Protein AF-0000000075199964 (afdb_homodimer)

Structure (mmCIF, N/CA/C/O backbone):
data_AF-0000000075199964-model_v1
#
loop_
_entity.id
_entity.type
_entity.pdbx_description
1 polymer 'Thioesterase domain-containing protein'
#
loop_
_atom_site.group_PDB
_atom_site.id
_atom_site.type_symbol
_atom_site.label_atom_id
_atom_site.label_alt_id
_atom_site.label_comp_id
_atom_site.label_asym_id
_atom_site.label_entity_id
_atom_site.label_seq_id
_atom_site.pdbx_PDB_ins_code
_atom_site.Cartn_x
_atom_site.Cartn_y
_atom_site.Cartn_z
_atom_site.occupancy
_atom_site.B_iso_or_equiv
_atom_site.auth_seq_id
_atom_site.auth_comp_id
_atom_site.auth_asym_id
_atom_site.auth_atom_id
_atom_site.pdbx_PDB_model_num
ATOM 1 N N . MET A 1 1 ? -11.219 -6.559 -42.125 1 21.45 1 MET A N 1
ATOM 2 C CA . MET A 1 1 ? -9.812 -6.684 -41.75 1 21.45 1 MET A CA 1
ATOM 3 C C . MET A 1 1 ? -9.633 -6.547 -40.219 1 21.45 1 MET A C 1
ATOM 5 O O . MET A 1 1 ? -9.969 -5.512 -39.656 1 21.45 1 MET A O 1
ATOM 9 N N . LEU A 1 2 ? -9.828 -7.59 -39.438 1 23.39 2 LEU A N 1
ATOM 10 C CA . LEU A 1 2 ? -9.992 -7.762 -38 1 23.39 2 LEU A CA 1
ATOM 11 C C . LEU A 1 2 ? -8.742 -7.301 -37.25 1 23.39 2 LEU A C 1
ATOM 13 O O . LEU A 1 2 ? -7.629 -7.707 -37.594 1 23.39 2 LEU A O 1
ATOM 17 N N . LEU A 1 3 ? -8.648 -6.062 -36.812 1 26.22 3 LEU A N 1
ATOM 18 C CA . LEU A 1 3 ? -7.496 -5.457 -36.156 1 26.22 3 LEU A CA 1
ATOM 19 C C . LEU A 1 3 ? -6.922 -6.398 -35.094 1 26.22 3 LEU A C 1
ATOM 21 O O . LEU A 1 3 ? -7.621 -6.781 -34.156 1 26.22 3 LEU A O 1
ATOM 25 N N . THR A 1 4 ? -6.16 -7.469 -35.438 1 29.34 4 THR A N 1
ATOM 26 C CA . THR A 1 4 ? -5.344 -8.352 -34.594 1 29.34 4 THR A CA 1
ATOM 27 C C . THR A 1 4 ? -4.582 -7.555 -33.562 1 29.34 4 THR A C 1
ATOM 29 O O . THR A 1 4 ? -3.703 -6.758 -33.875 1 29.34 4 THR A O 1
ATOM 32 N N . SER A 1 5 ? -5.254 -6.887 -32.656 1 32.72 5 SER A N 1
ATOM 33 C CA . SER A 1 5 ? -4.598 -6.16 -31.578 1 32.72 5 SER A CA 1
ATOM 34 C C . SER A 1 5 ? -3.424 -6.953 -31.016 1 32.72 5 SER A C 1
ATOM 36 O O . SER A 1 5 ? -3.57 -8.125 -30.672 1 32.72 5 SER A O 1
ATOM 38 N N . SER A 1 6 ? -2.227 -6.914 -31.547 1 32.84 6 SER A N 1
ATOM 39 C CA . SER A 1 6 ? -0.947 -7.445 -31.094 1 32.84 6 SER A CA 1
ATOM 40 C C . SER A 1 6 ? -0.863 -7.457 -29.578 1 32.84 6 SER A C 1
ATOM 42 O O . SER A 1 6 ? -0.926 -6.406 -28.938 1 32.84 6 SER A O 1
ATOM 44 N N . SER A 1 7 ? -1.447 -8.359 -28.875 1 37.31 7 SER A N 1
ATOM 45 C CA . SER A 1 7 ? -1.358 -8.672 -27.453 1 37.31 7 SER A CA 1
ATOM 46 C C . SER A 1 7 ? 0.055 -8.445 -26.922 1 37.31 7 SER A C 1
ATOM 48 O O . SER A 1 7 ? 0.984 -9.164 -27.312 1 37.31 7 SER A O 1
ATOM 50 N N . ALA A 1 8 ? 0.675 -7.301 -26.953 1 41.28 8 ALA A N 1
ATOM 51 C CA . ALA A 1 8 ? 2.01 -7.016 -26.438 1 41.28 8 ALA A CA 1
ATOM 52 C C . ALA A 1 8 ? 2.375 -7.977 -25.297 1 41.28 8 ALA A C 1
ATOM 54 O O . ALA A 1 8 ? 1.601 -8.156 -24.359 1 41.28 8 ALA A O 1
ATOM 55 N N . LEU A 1 9 ? 3.182 -8.883 -25.562 1 45.66 9 LEU A N 1
ATOM 56 C CA . LEU A 1 9 ? 3.746 -9.828 -24.594 1 45.66 9 LEU A CA 1
ATOM 57 C C . LEU A 1 9 ? 4.137 -9.125 -23.312 1 45.66 9 LEU A C 1
ATOM 59 O O . LEU A 1 9 ? 4.773 -8.062 -23.344 1 45.66 9 LEU A O 1
ATOM 63 N N . LEU A 1 10 ? 3.393 -9.078 -22.297 1 54.16 10 LEU A N 1
ATOM 64 C CA . LEU A 1 10 ? 3.873 -8.602 -21.016 1 54.16 10 LEU A CA 1
ATOM 65 C C . LEU A 1 10 ? 5.301 -9.07 -20.75 1 54.16 10 LEU A C 1
ATOM 67 O O . LEU A 1 10 ? 5.719 -10.109 -21.266 1 54.16 10 LEU A O 1
ATOM 71 N N . PRO A 1 11 ? 6.266 -8.188 -20.438 1 51 11 PRO A N 1
ATOM 72 C CA . PRO A 1 11 ? 7.676 -8.523 -20.234 1 51 11 PRO A CA 1
ATOM 73 C C . PRO A 1 11 ? 7.891 -10 -19.906 1 51 11 PRO A C 1
ATOM 75 O O . PRO A 1 11 ? 8.906 -10.578 -20.297 1 51 11 PRO A O 1
ATOM 78 N N . SER A 1 12 ? 7.109 -10.617 -19 1 51.44 12 SER A N 1
ATOM 79 C CA . SER A 1 12 ? 7.371 -11.961 -18.5 1 51.44 12 SER A CA 1
ATOM 80 C C . SER A 1 12 ? 7.156 -13 -19.609 1 51.44 12 SER A C 1
ATOM 82 O O . SER A 1 12 ? 7.344 -14.195 -19.375 1 51.44 12 SER A O 1
ATOM 84 N N . ASP A 1 13 ? 6.723 -12.602 -20.734 1 57.66 13 ASP A N 1
ATOM 85 C CA . ASP A 1 13 ? 6.078 -13.625 -21.547 1 57.66 13 ASP A CA 1
ATOM 86 C C . ASP A 1 13 ? 7.094 -14.672 -22.016 1 57.66 13 ASP A C 1
ATOM 88 O O . ASP A 1 13 ? 6.758 -15.562 -22.797 1 57.66 13 ASP A O 1
ATOM 92 N N . ASP A 1 14 ? 8.383 -14.375 -21.422 1 73.69 14 ASP A N 1
ATOM 93 C CA . ASP A 1 14 ? 9.195 -15.555 -21.688 1 73.69 14 ASP A CA 1
ATOM 94 C C . ASP A 1 14 ? 9.188 -16.516 -20.484 1 73.69 14 ASP A C 1
ATOM 96 O O . ASP A 1 14 ? 10.141 -16.562 -19.719 1 73.69 14 ASP A O 1
ATOM 100 N N . TYR A 1 15 ? 8.125 -17.297 -20.312 1 86.62 15 TYR A N 1
ATOM 101 C CA . TYR A 1 15 ? 7.957 -18.203 -19.188 1 86.62 15 TYR A CA 1
ATOM 102 C C . TYR A 1 15 ? 9.031 -19.281 -19.203 1 86.62 15 TYR A C 1
ATOM 104 O O . TYR A 1 15 ? 9.234 -19.969 -18.203 1 86.62 15 TYR A O 1
ATOM 112 N N . SER A 1 16 ? 9.836 -19.406 -20.266 1 90.31 16 SER A N 1
ATOM 113 C CA . SER A 1 16 ? 10.898 -20.406 -20.328 1 90.31 16 SER A CA 1
ATOM 114 C C . SER A 1 16 ? 12.078 -20.031 -19.438 1 90.31 16 SER A C 1
ATOM 116 O O . SER A 1 16 ? 12.891 -20.875 -19.078 1 90.31 16 SER A O 1
ATOM 118 N N . SER A 1 17 ? 12.172 -18.766 -19.125 1 92.25 17 SER A N 1
ATOM 119 C CA . SER A 1 17 ? 13.297 -18.297 -18.328 1 92.25 17 SER A CA 1
ATOM 120 C C . SER A 1 17 ? 12.992 -18.422 -16.828 1 92.25 17 SER A C 1
ATOM 122 O O . SER A 1 17 ? 13.875 -18.219 -15.992 1 92.25 17 SER A O 1
ATOM 124 N N . ILE A 1 18 ? 11.75 -18.734 -16.5 1 96.25 18 ILE A N 1
ATOM 125 C CA . ILE A 1 18 ? 11.383 -18.891 -15.102 1 96.25 18 ILE A CA 1
ATOM 126 C C . ILE A 1 18 ? 12.047 -20.141 -14.531 1 96.25 18 ILE A C 1
ATOM 128 O O . ILE A 1 18 ? 11.898 -21.234 -15.07 1 96.25 18 ILE A O 1
ATOM 132 N N . GLU A 1 19 ? 12.797 -19.922 -13.5 1 97.19 19 GLU A N 1
ATOM 133 C CA . GLU A 1 19 ? 13.469 -21.031 -12.828 1 97.19 19 GLU A CA 1
ATOM 134 C C . GLU A 1 19 ? 12.547 -21.703 -11.805 1 97.19 19 GLU A C 1
ATOM 136 O O . GLU A 1 19 ? 11.461 -21.188 -11.516 1 97.19 19 GLU A O 1
ATOM 141 N N . GLY A 1 20 ? 12.969 -22.828 -11.227 1 97.88 20 GLY A N 1
ATOM 142 C CA . GLY A 1 20 ? 12.227 -23.5 -10.172 1 97.88 20 GLY A CA 1
ATOM 143 C C . GLY A 1 20 ? 11.914 -24.953 -10.492 1 97.88 20 GLY A C 1
ATOM 144 O O . GLY A 1 20 ? 12.438 -25.5 -11.469 1 97.88 20 GLY A O 1
ATOM 145 N N . ASN A 1 21 ? 11.109 -25.594 -9.656 1 97.75 21 ASN A N 1
ATOM 146 C CA . ASN A 1 21 ? 10.992 -27.047 -9.695 1 97.75 21 ASN A CA 1
ATOM 147 C C . ASN A 1 21 ? 9.664 -27.484 -10.312 1 97.75 21 ASN A C 1
ATOM 149 O O . ASN A 1 21 ? 9.297 -28.656 -10.227 1 97.75 21 ASN A O 1
ATOM 153 N N . VAL A 1 22 ? 8.914 -26.547 -10.891 1 96.44 22 VAL A N 1
ATOM 154 C CA . VAL A 1 22 ? 7.633 -26.922 -11.484 1 96.44 22 VAL A CA 1
ATOM 155 C C . VAL A 1 22 ? 7.781 -27.062 -13 1 96.44 22 VAL A C 1
ATOM 157 O O . VAL A 1 22 ? 8.742 -26.562 -13.578 1 96.44 22 VAL A O 1
ATOM 160 N N . ALA A 1 23 ? 6.844 -27.781 -13.617 1 96.06 23 ALA A N 1
ATOM 161 C CA . ALA A 1 23 ? 6.863 -28.031 -15.055 1 96.06 23 ALA A CA 1
ATOM 162 C C . ALA A 1 23 ? 6.691 -26.734 -15.836 1 96.06 23 ALA A C 1
ATOM 164 O O . ALA A 1 23 ? 6.137 -25.75 -15.32 1 96.06 23 ALA A O 1
ATOM 165 N N . LEU A 1 24 ? 7.16 -26.75 -17.078 1 95.31 24 LEU A N 1
ATOM 166 C CA . LEU A 1 24 ? 7.109 -25.578 -17.938 1 95.31 24 LEU A CA 1
ATOM 167 C C . LEU A 1 24 ? 5.676 -25.094 -18.141 1 95.31 24 LEU A C 1
ATOM 169 O O . LEU A 1 24 ? 5.41 -23.891 -18.156 1 95.31 24 LEU A O 1
ATOM 173 N N . ALA A 1 25 ? 4.773 -26.062 -18.281 1 94.81 25 ALA A N 1
ATOM 174 C CA . ALA A 1 25 ? 3.369 -25.703 -18.484 1 94.81 25 ALA A CA 1
ATOM 175 C C . ALA A 1 25 ? 2.812 -24.984 -17.266 1 94.81 25 ALA A C 1
ATOM 177 O O . ALA A 1 25 ? 1.991 -24.062 -17.406 1 94.81 25 ALA A O 1
ATOM 178 N N . GLN A 1 26 ? 3.232 -25.375 -16.078 1 95.81 26 GLN A N 1
ATOM 179 C CA . GLN A 1 26 ? 2.799 -24.719 -14.852 1 95.81 26 GLN A CA 1
ATOM 180 C C . GLN A 1 26 ? 3.418 -23.328 -14.727 1 95.81 26 GLN A C 1
ATOM 182 O O . GLN A 1 26 ? 2.758 -22.391 -14.273 1 95.81 26 GLN A O 1
ATOM 187 N N . LYS A 1 27 ? 4.66 -23.203 -15.141 1 95.88 27 LYS A N 1
ATOM 188 C CA . LYS A 1 27 ? 5.301 -21.891 -15.172 1 95.88 27 LYS A CA 1
ATOM 189 C C . LYS A 1 27 ? 4.559 -20.938 -16.094 1 95.88 27 LYS A C 1
ATOM 191 O O . LYS A 1 27 ? 4.336 -19.766 -15.758 1 95.88 27 LYS A O 1
ATOM 196 N N . GLN A 1 28 ? 4.18 -21.469 -17.219 1 93.88 28 GLN A N 1
ATOM 197 C CA . GLN A 1 28 ? 3.434 -20.656 -18.172 1 93.88 28 GLN A CA 1
ATOM 198 C C . GLN A 1 28 ? 2.113 -20.172 -17.578 1 93.88 28 GLN A C 1
ATOM 200 O O . GLN A 1 28 ? 1.767 -19 -17.703 1 93.88 28 GLN A O 1
ATOM 205 N N . ARG A 1 29 ? 1.417 -21.094 -16.984 1 94.5 29 ARG A N 1
ATOM 206 C CA . ARG A 1 29 ? 0.128 -20.734 -16.391 1 94.5 29 ARG A CA 1
ATOM 207 C C . ARG A 1 29 ? 0.295 -19.703 -15.297 1 94.5 29 ARG A C 1
ATOM 209 O O . ARG A 1 29 ? -0.466 -18.734 -15.227 1 94.5 29 ARG A O 1
ATOM 216 N N . CYS A 1 30 ? 1.242 -19.875 -14.43 1 95.5 30 CYS A N 1
ATOM 217 C CA . CYS A 1 30 ? 1.529 -18.906 -13.375 1 95.5 30 CYS A CA 1
ATOM 218 C C . CYS A 1 30 ? 1.825 -17.531 -13.969 1 95.5 30 CYS A C 1
ATOM 220 O O . CYS A 1 30 ? 1.304 -16.531 -13.492 1 95.5 30 CYS A O 1
ATOM 222 N N . ALA A 1 31 ? 2.627 -17.5 -15.008 1 93.25 31 ALA A N 1
ATOM 223 C CA . ALA A 1 31 ? 3.021 -16.25 -15.648 1 93.25 31 ALA A CA 1
ATOM 224 C C . ALA A 1 31 ? 1.813 -15.539 -16.25 1 93.25 31 ALA A C 1
ATOM 226 O O . ALA A 1 31 ? 1.703 -14.312 -16.172 1 93.25 31 ALA A O 1
ATOM 227 N N . GLU A 1 32 ? 0.95 -16.266 -16.828 1 90.75 32 GLU A N 1
ATOM 228 C CA . GLU A 1 32 ? -0.243 -15.695 -17.453 1 90.75 32 GLU A CA 1
ATOM 229 C C . GLU A 1 32 ? -1.161 -15.062 -16.422 1 90.75 32 GLU A C 1
ATOM 231 O O . GLU A 1 32 ? -1.658 -13.953 -16.609 1 90.75 32 GLU A O 1
ATOM 236 N N . ILE A 1 33 ? -1.365 -15.797 -15.367 1 91.38 33 ILE A N 1
ATOM 237 C CA . ILE A 1 33 ? -2.223 -15.289 -14.297 1 91.38 33 ILE A CA 1
ATOM 238 C C . ILE A 1 33 ? -1.58 -14.062 -13.664 1 91.38 33 ILE A C 1
ATOM 240 O O . ILE A 1 33 ? -2.254 -13.055 -13.422 1 91.38 33 ILE A O 1
ATOM 244 N N . PHE A 1 34 ? -0.304 -14.172 -13.445 1 92 34 PHE A N 1
ATOM 245 C CA . PHE A 1 34 ? 0.451 -13.062 -12.875 1 92 34 PHE A CA 1
ATOM 246 C C . PHE A 1 34 ? 0.326 -11.82 -13.742 1 92 34 PHE A C 1
ATOM 248 O O . PHE A 1 34 ? 0.06 -10.727 -13.242 1 92 34 PHE A O 1
ATOM 255 N N . ALA A 1 35 ? 0.46 -11.938 -14.977 1 87.44 35 ALA A N 1
ATOM 256 C CA . ALA A 1 35 ? 0.381 -10.836 -15.93 1 87.44 35 ALA A CA 1
ATOM 257 C C . ALA A 1 35 ? -0.99 -10.172 -15.891 1 87.44 35 ALA A C 1
ATOM 259 O O . ALA A 1 35 ? -1.099 -8.945 -16.031 1 87.44 35 ALA A O 1
ATOM 260 N N . HIS A 1 36 ? -1.915 -10.938 -15.719 1 84.56 36 HIS A N 1
ATOM 261 C CA . HIS A 1 36 ? -3.273 -10.414 -15.641 1 84.56 36 HIS A CA 1
ATOM 262 C C . HIS A 1 36 ? -3.434 -9.477 -14.453 1 84.56 36 HIS A C 1
ATOM 264 O O . HIS A 1 36 ? -4.039 -8.406 -14.578 1 84.56 36 HIS A O 1
ATOM 270 N N . PHE A 1 37 ? -2.844 -9.758 -13.383 1 84.81 37 PHE A N 1
ATOM 271 C CA . PHE A 1 37 ? -3.053 -9 -12.156 1 84.81 37 PHE A CA 1
ATOM 272 C C . PHE A 1 37 ? -2.115 -7.805 -12.086 1 84.81 37 PHE A C 1
ATOM 274 O O . PHE A 1 37 ? -2.41 -6.816 -11.414 1 84.81 37 PHE A O 1
ATOM 281 N N . ILE A 1 38 ? -0.92 -7.832 -12.711 1 80.81 38 ILE A N 1
ATOM 282 C CA . ILE A 1 38 ? 0.001 -6.703 -12.625 1 80.81 38 ILE A CA 1
ATOM 283 C C . ILE A 1 38 ? -0.275 -5.723 -13.758 1 80.81 38 ILE A C 1
ATOM 285 O O . ILE A 1 38 ? 0.194 -4.582 -13.734 1 80.81 38 ILE A O 1
ATOM 289 N N . GLY A 1 39 ? -0.971 -5.945 -14.852 1 66.94 39 GLY A N 1
ATOM 290 C CA . GLY A 1 39 ? -1.013 -4.855 -15.812 1 66.94 39 GLY A CA 1
ATOM 291 C C . GLY A 1 39 ? -1.855 -5.168 -17.031 1 66.94 39 GLY A C 1
ATOM 292 O O . GLY A 1 39 ? -1.659 -4.578 -18.109 1 66.94 39 GLY A O 1
ATOM 293 N N . GLN A 1 40 ? -2.598 -6.25 -17.156 1 60 40 GLN A N 1
ATOM 294 C CA . GLN A 1 40 ? -3.244 -6.391 -18.453 1 60 40 GLN A CA 1
ATOM 295 C C . GLN A 1 40 ? -4.156 -5.203 -18.75 1 60 40 GLN A C 1
ATOM 297 O O . GLN A 1 40 ? -4.078 -4.602 -19.828 1 60 40 GLN A O 1
ATOM 302 N N . PRO A 1 41 ? -5.062 -4.84 -17.906 1 57.81 41 PRO A N 1
ATOM 303 C CA . PRO A 1 41 ? -5.645 -3.605 -18.453 1 57.81 41 PRO A CA 1
ATOM 304 C C . PRO A 1 41 ? -4.816 -2.367 -18.109 1 57.81 41 PRO A C 1
ATOM 306 O O . PRO A 1 41 ? -4.465 -2.15 -16.953 1 57.81 41 PRO A O 1
ATOM 309 N N . ALA A 1 42 ? -4.125 -1.757 -19.156 1 64.44 42 ALA A N 1
ATOM 310 C CA . ALA A 1 42 ? -3.26 -0.583 -19.094 1 64.44 42 ALA A CA 1
ATOM 311 C C . ALA A 1 42 ? -3.852 0.486 -18.188 1 64.44 42 ALA A C 1
ATOM 313 O O . ALA A 1 42 ? -3.135 1.366 -17.703 1 64.44 42 ALA A O 1
ATOM 314 N N . THR A 1 43 ? -5.02 0.118 -17.688 1 76.69 43 THR A N 1
ATOM 315 C CA . THR A 1 43 ? -5.656 1.202 -16.953 1 76.69 43 THR A CA 1
ATOM 316 C C . THR A 1 43 ? -5.773 0.85 -15.469 1 76.69 43 THR A C 1
ATOM 318 O O . THR A 1 43 ? -6.316 1.629 -14.68 1 76.69 43 THR A O 1
ATOM 321 N N . SER A 1 44 ? -5.176 -0.295 -15.055 1 86.81 44 SER A N 1
ATOM 322 C CA . SER A 1 44 ? -5.293 -0.66 -13.648 1 86.81 44 SER A CA 1
ATOM 323 C C . SER A 1 44 ? -4.223 0.034 -12.805 1 86.81 44 SER A C 1
ATOM 325 O O . SER A 1 44 ? -3.191 0.456 -13.336 1 86.81 44 SER A O 1
ATOM 327 N N . PHE A 1 45 ? -4.512 0.162 -11.539 1 94 45 PHE A N 1
ATOM 328 C CA . PHE A 1 45 ? -3.557 0.785 -10.633 1 94 45 PHE A CA 1
ATOM 329 C C . PHE A 1 45 ? -2.227 0.042 -10.656 1 94 45 PHE A C 1
ATOM 331 O O . PHE A 1 45 ? -2.193 -1.185 -10.539 1 94 45 PHE A O 1
ATOM 338 N N . GLY A 1 46 ? -1.147 0.778 -10.859 1 91.81 46 GLY A N 1
ATOM 339 C CA . GLY A 1 46 ? 0.195 0.229 -10.758 1 91.81 46 GLY A CA 1
ATOM 340 C C . GLY A 1 46 ? 0.641 -0.5 -12.008 1 91.81 46 GLY A C 1
ATOM 341 O O . GLY A 1 46 ? 1.722 -1.093 -12.039 1 91.81 46 GLY A O 1
ATOM 342 N N . ALA A 1 47 ? -0.136 -0.444 -13.023 1 90.12 47 ALA A N 1
ATOM 343 C CA . ALA A 1 47 ? 0.147 -1.2 -14.242 1 90.12 47 ALA A CA 1
ATOM 344 C C . ALA A 1 47 ? 1.479 -0.777 -14.852 1 90.12 47 ALA A C 1
ATOM 346 O O . ALA A 1 47 ? 2.229 -1.613 -15.367 1 90.12 47 ALA A O 1
ATOM 347 N N . ALA A 1 48 ? 1.794 0.493 -14.758 1 88.94 48 ALA A N 1
ATOM 348 C CA . ALA A 1 48 ? 3.029 1.005 -15.344 1 88.94 48 ALA A CA 1
ATOM 349 C C . ALA A 1 48 ? 4.254 0.409 -14.656 1 88.94 48 ALA A C 1
ATOM 351 O O . ALA A 1 48 ? 5.281 0.177 -15.289 1 88.94 48 ALA A O 1
ATOM 352 N N . ILE A 1 49 ? 4.129 0.12 -13.414 1 92.88 49 ILE A N 1
ATOM 353 C CA . ILE A 1 49 ? 5.215 -0.479 -12.641 1 92.88 49 ILE A CA 1
ATOM 354 C C . ILE A 1 49 ? 5.176 -1.998 -12.789 1 92.88 49 ILE A C 1
ATOM 356 O O . ILE A 1 49 ? 6.211 -2.637 -12.984 1 92.88 49 ILE A O 1
ATOM 360 N N . GLY A 1 50 ? 3.943 -2.512 -12.703 1 92.38 50 GLY A N 1
ATOM 361 C CA . GLY A 1 50 ? 3.752 -3.953 -12.758 1 92.38 50 GLY A CA 1
ATOM 362 C C . GLY A 1 50 ? 4.312 -4.574 -14.023 1 92.38 50 GLY A C 1
ATOM 363 O O . GLY A 1 50 ? 4.812 -5.703 -14 1 92.38 50 GLY A O 1
ATOM 364 N N . ARG A 1 51 ? 4.309 -3.832 -15.039 1 88.12 51 ARG A N 1
ATOM 365 C CA . ARG A 1 51 ? 4.766 -4.348 -16.328 1 88.12 51 ARG A CA 1
ATOM 366 C C . ARG A 1 51 ? 6.27 -4.609 -16.297 1 88.12 51 ARG A C 1
ATOM 368 O O . ARG A 1 51 ? 6.793 -5.328 -17.156 1 88.12 51 ARG A O 1
ATOM 375 N N . ASN A 1 52 ? 6.906 -4.07 -15.352 1 91 52 ASN A N 1
ATOM 376 C CA . ASN A 1 52 ? 8.352 -4.242 -15.25 1 91 52 ASN A CA 1
ATOM 377 C C . ASN A 1 52 ? 8.711 -5.348 -14.266 1 91 52 ASN A C 1
ATOM 379 O O . ASN A 1 52 ? 9.891 -5.66 -14.078 1 91 52 ASN A O 1
ATOM 383 N N . LEU A 1 53 ? 7.766 -6.004 -13.633 1 93.88 53 LEU A N 1
ATOM 384 C CA . LEU A 1 53 ? 8.008 -7.113 -12.719 1 93.88 53 LEU A CA 1
ATOM 385 C C . LEU A 1 53 ? 8.297 -8.398 -13.484 1 93.88 53 LEU A C 1
ATOM 387 O O . LEU A 1 53 ? 7.555 -8.766 -14.398 1 93.88 53 LEU A O 1
ATOM 391 N N . ARG A 1 54 ? 9.359 -9.039 -13.109 1 93.69 54 ARG A N 1
ATOM 392 C CA . ARG A 1 54 ? 9.703 -10.328 -13.695 1 93.69 54 ARG A CA 1
ATOM 393 C C . ARG A 1 54 ? 9.477 -11.461 -12.695 1 93.69 54 ARG A C 1
ATOM 395 O O . ARG A 1 54 ? 10.07 -11.477 -11.617 1 93.69 54 ARG A O 1
ATOM 402 N N . LEU A 1 55 ? 8.602 -12.391 -13.07 1 96.25 55 LEU A N 1
ATOM 403 C CA . LEU A 1 55 ? 8.508 -13.633 -12.305 1 96.25 55 LEU A CA 1
ATOM 404 C C . LEU A 1 55 ? 9.695 -14.539 -12.594 1 96.25 55 LEU A C 1
ATOM 406 O O . LEU A 1 55 ? 9.766 -15.164 -13.656 1 96.25 55 LEU A O 1
ATOM 410 N N . ALA A 1 56 ? 10.57 -14.648 -11.625 1 97 56 ALA A N 1
ATOM 411 C CA . ALA A 1 56 ? 11.867 -15.258 -11.898 1 97 56 ALA A CA 1
ATOM 412 C C . ALA A 1 56 ? 11.891 -16.719 -11.461 1 97 56 ALA A C 1
ATOM 414 O O . ALA A 1 56 ? 12.57 -17.547 -12.07 1 97 56 ALA A O 1
ATOM 415 N N . VAL A 1 57 ? 11.242 -17.016 -10.414 1 97.94 57 VAL A N 1
ATOM 416 C CA . VAL A 1 57 ? 11.32 -18.359 -9.836 1 97.94 57 VAL A CA 1
ATOM 417 C C . VAL A 1 57 ? 9.938 -18.812 -9.383 1 97.94 57 VAL A C 1
ATOM 419 O O . VAL A 1 57 ? 9.172 -18.016 -8.828 1 97.94 57 VAL A O 1
ATOM 422 N N . VAL A 1 58 ? 9.609 -20.031 -9.648 1 98.38 58 VAL A N 1
ATOM 423 C CA . VAL A 1 58 ? 8.43 -20.688 -9.102 1 98.38 58 VAL A CA 1
ATOM 424 C C . VAL A 1 58 ? 8.805 -22.062 -8.57 1 98.38 58 VAL A C 1
ATOM 426 O O . VAL A 1 58 ? 9.227 -22.938 -9.336 1 98.38 58 VAL A O 1
ATOM 429 N N . ASN A 1 59 ? 8.648 -22.234 -7.266 1 98.69 59 ASN A N 1
ATOM 430 C CA . ASN A 1 59 ? 8.844 -23.516 -6.602 1 98.69 59 ASN A CA 1
ATOM 431 C C . ASN A 1 59 ? 7.586 -23.969 -5.871 1 98.69 59 ASN A C 1
ATOM 433 O O . ASN A 1 59 ? 6.883 -23.156 -5.27 1 98.69 59 ASN A O 1
ATOM 437 N N . VAL A 1 60 ? 7.391 -25.25 -5.918 1 97.94 60 VAL A N 1
ATOM 438 C CA . VAL A 1 60 ? 6.344 -25.859 -5.113 1 97.94 60 VAL A CA 1
ATOM 439 C C . VAL A 1 60 ? 6.898 -27.094 -4.395 1 97.94 60 VAL A C 1
ATOM 441 O O . VAL A 1 60 ? 7.633 -27.891 -4.984 1 97.94 60 VAL A O 1
ATOM 444 N N . TYR A 1 61 ? 6.512 -27.172 -3.146 1 96.19 61 TYR A N 1
ATOM 445 C CA . TYR A 1 61 ? 7.023 -28.234 -2.297 1 96.19 61 TYR A CA 1
ATOM 446 C C . TYR A 1 61 ? 5.879 -29.016 -1.654 1 96.19 61 TYR A C 1
ATOM 448 O O . TYR A 1 61 ? 4.781 -28.484 -1.479 1 96.19 61 TYR A O 1
ATOM 456 N N . GLY A 1 62 ? 6.121 -30.312 -1.307 1 93.06 62 GLY A N 1
ATOM 457 C CA . GLY A 1 62 ? 5.215 -31.109 -0.49 1 93.06 62 GLY A CA 1
ATOM 458 C C . GLY A 1 62 ? 4.137 -31.797 -1.299 1 93.06 62 GLY A C 1
ATOM 459 O O . GLY A 1 62 ? 3.174 -32.344 -0.736 1 93.06 62 GLY A O 1
ATOM 460 N N . LEU A 1 63 ? 4.297 -31.828 -2.576 1 87.5 63 LEU A N 1
ATOM 461 C CA . LEU A 1 63 ? 3.242 -32.406 -3.412 1 87.5 63 LEU A CA 1
ATOM 462 C C . LEU A 1 63 ? 3.18 -33.906 -3.262 1 87.5 63 LEU A C 1
ATOM 464 O O . LEU A 1 63 ? 2.113 -34.5 -3.404 1 87.5 63 LEU A O 1
ATOM 468 N N . THR A 1 64 ? 4.27 -34.5 -3.07 1 84.06 64 THR A N 1
ATOM 469 C CA . THR A 1 64 ? 4.316 -35.969 -3.018 1 84.06 64 THR A CA 1
ATOM 470 C C . THR A 1 64 ? 4.141 -36.469 -1.584 1 84.06 64 THR A C 1
ATOM 472 O O . THR A 1 64 ? 4.082 -37.656 -1.341 1 84.06 64 THR A O 1
ATOM 475 N N . ASP A 1 65 ? 4.176 -35.5 -0.643 1 73.88 65 ASP A N 1
ATOM 476 C CA . ASP A 1 65 ? 4.004 -35.875 0.757 1 73.88 65 ASP A CA 1
ATOM 477 C C . ASP A 1 65 ? 2.525 -35.875 1.148 1 73.88 65 ASP A C 1
ATOM 479 O O . ASP A 1 65 ? 1.856 -34.844 1.057 1 73.88 65 ASP A O 1
ATOM 483 N N . SER A 1 66 ? 1.943 -37.062 1.306 1 70.69 66 SER A N 1
ATOM 484 C CA . SER A 1 66 ? 0.519 -37.188 1.6 1 70.69 66 SER A CA 1
ATOM 485 C C . SER A 1 66 ? 0.167 -36.5 2.916 1 70.69 66 SER A C 1
ATOM 487 O O . SER A 1 66 ? -0.984 -36.125 3.133 1 70.69 66 SER A O 1
ATOM 489 N N . THR A 1 67 ? 1.055 -36.344 3.742 1 66.25 67 THR A N 1
ATOM 490 C CA . THR A 1 67 ? 0.729 -35.844 5.07 1 66.25 67 THR A CA 1
ATOM 491 C C . THR A 1 67 ? 1.336 -34.469 5.289 1 66.25 67 THR A C 1
ATOM 493 O O . THR A 1 67 ? 1.111 -33.844 6.328 1 66.25 67 THR A O 1
ATOM 496 N N . GLY A 1 68 ? 1.979 -34 4.25 1 75.62 68 GLY A N 1
ATOM 497 C CA . GLY A 1 68 ? 2.756 -32.812 4.559 1 75.62 68 GLY A CA 1
ATOM 498 C C . GLY A 1 68 ? 2.133 -31.547 4.02 1 75.62 68 GLY A C 1
ATOM 499 O O . GLY A 1 68 ? 1.15 -31.594 3.277 1 75.62 68 GLY A O 1
ATOM 500 N N . ARG A 1 69 ? 2.602 -30.469 4.543 1 87.25 69 ARG A N 1
ATOM 501 C CA . ARG A 1 69 ? 2.223 -29.125 4.125 1 87.25 69 ARG A CA 1
ATOM 502 C C . ARG A 1 69 ? 2.719 -28.828 2.717 1 87.25 69 ARG A C 1
ATOM 504 O O . ARG A 1 69 ? 3.885 -29.078 2.398 1 87.25 69 ARG A O 1
ATOM 511 N N . LYS A 1 70 ? 1.742 -28.5 1.852 1 93.56 70 LYS A N 1
ATOM 512 C CA . LYS A 1 70 ? 2.113 -28 0.528 1 93.56 70 LYS A CA 1
ATOM 513 C C . LYS A 1 70 ? 2.434 -26.516 0.567 1 93.56 70 LYS A C 1
ATOM 515 O O . LYS A 1 70 ? 1.715 -25.734 1.199 1 93.56 70 LYS A O 1
ATOM 520 N N . GLU A 1 71 ? 3.564 -26.188 -0.085 1 96.56 71 GLU A N 1
ATOM 521 C CA . GLU A 1 71 ? 4.023 -24.797 -0.053 1 96.56 71 GLU A CA 1
ATOM 522 C C . GLU A 1 71 ? 4.547 -24.359 -1.417 1 96.56 71 GLU A C 1
ATOM 524 O O . GLU A 1 71 ? 5.012 -25.188 -2.205 1 96.56 71 GLU A O 1
ATOM 529 N N . ALA A 1 72 ? 4.383 -23.094 -1.667 1 98.44 72 ALA A N 1
ATOM 530 C CA . ALA A 1 72 ? 4.965 -22.516 -2.877 1 98.44 72 ALA A CA 1
ATOM 531 C C . ALA A 1 72 ? 5.836 -21.297 -2.543 1 98.44 72 ALA A C 1
ATOM 533 O O . ALA A 1 72 ? 5.582 -20.594 -1.56 1 98.44 72 ALA A O 1
ATOM 534 N N . GLU A 1 73 ? 6.836 -21.141 -3.357 1 98.81 73 GLU A N 1
ATOM 535 C CA . GLU A 1 73 ? 7.727 -19.984 -3.32 1 98.81 73 GLU A CA 1
ATOM 536 C C . GLU A 1 73 ? 7.863 -19.359 -4.699 1 98.81 73 GLU A C 1
ATOM 538 O O . GLU A 1 73 ? 8.102 -20.047 -5.688 1 98.81 73 GLU A O 1
ATOM 543 N N . THR A 1 74 ? 7.688 -18.062 -4.73 1 98.69 74 THR A N 1
ATOM 544 C CA . THR A 1 74 ? 7.973 -17.344 -5.961 1 98.69 74 THR A CA 1
ATOM 545 C C . THR A 1 74 ? 8.953 -16.203 -5.699 1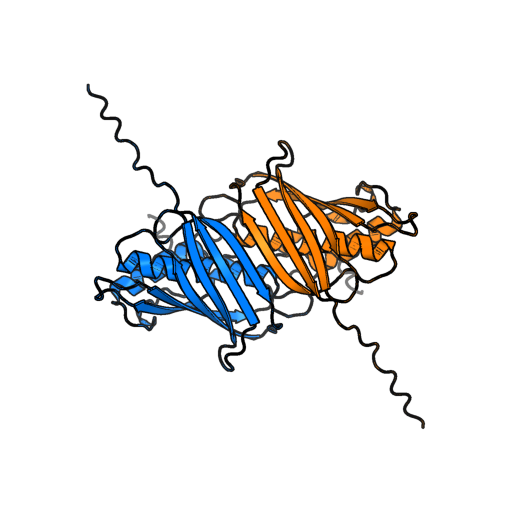 98.69 74 THR A C 1
ATOM 547 O O . THR A 1 74 ? 9.047 -15.695 -4.578 1 98.69 74 THR A O 1
ATOM 550 N N . VAL A 1 75 ? 9.711 -15.898 -6.719 1 98.69 75 VAL A N 1
ATOM 551 C CA . VAL A 1 75 ? 10.602 -14.75 -6.691 1 98.69 75 VAL A CA 1
ATOM 552 C C . VAL A 1 75 ? 10.289 -13.828 -7.871 1 98.69 75 VAL A C 1
ATOM 554 O O . VAL A 1 75 ? 10.266 -14.266 -9.023 1 98.69 75 VAL A O 1
ATOM 557 N N . CYS A 1 76 ? 10.055 -12.609 -7.574 1 97.5 76 CYS A N 1
ATOM 558 C CA . CYS A 1 76 ? 9.914 -11.562 -8.586 1 97.5 76 CYS A CA 1
ATOM 559 C C . CYS A 1 76 ? 11.055 -10.562 -8.5 1 97.5 76 CYS A C 1
ATOM 561 O O . CYS A 1 76 ? 11.609 -10.336 -7.426 1 97.5 76 CYS A O 1
ATOM 563 N N . GLU A 1 77 ? 11.383 -10.023 -9.633 1 97.56 77 GLU A N 1
ATOM 564 C CA . GLU A 1 77 ? 12.492 -9.078 -9.68 1 97.56 77 GLU A CA 1
ATOM 565 C C . GLU A 1 77 ? 12.094 -7.781 -10.383 1 97.56 77 GLU A C 1
ATOM 567 O O . GLU A 1 77 ? 11.328 -7.805 -11.344 1 97.56 77 GLU A O 1
ATOM 572 N N . ILE A 1 78 ? 12.664 -6.676 -9.922 1 97.31 78 ILE A N 1
ATOM 573 C CA . ILE A 1 78 ? 12.398 -5.371 -10.523 1 97.31 78 ILE A CA 1
ATOM 574 C C . ILE A 1 78 ? 13.469 -4.379 -10.078 1 97.31 78 ILE A C 1
ATOM 576 O O . ILE A 1 78 ? 14.055 -4.52 -9 1 97.31 78 ILE A O 1
ATOM 580 N N . GLU A 1 79 ? 13.727 -3.404 -10.867 1 98.62 79 GLU A N 1
ATOM 581 C CA . GLU A 1 79 ? 14.602 -2.295 -10.508 1 98.62 79 GLU A CA 1
ATOM 582 C C . GLU A 1 79 ? 13.797 -1.1 -10 1 98.62 79 GLU A C 1
ATOM 584 O O . GLU A 1 79 ? 12.758 -0.754 -10.57 1 98.62 79 GLU A O 1
ATOM 589 N N . VAL A 1 80 ? 14.305 -0.452 -8.945 1 98.56 80 VAL A N 1
ATOM 590 C CA . VAL A 1 80 ? 13.664 0.76 -8.445 1 98.56 80 VAL A CA 1
ATOM 591 C C . VAL A 1 80 ? 13.898 1.91 -9.422 1 98.56 80 VAL A C 1
ATOM 593 O O . VAL A 1 80 ? 15.023 2.391 -9.57 1 98.56 80 VAL A O 1
ATOM 596 N N . THR A 1 81 ? 12.852 2.318 -10.07 1 96.88 81 THR A N 1
ATOM 597 C CA . THR A 1 81 ? 12.898 3.473 -10.961 1 96.88 81 THR A CA 1
ATOM 598 C C . THR A 1 81 ? 12.305 4.703 -10.289 1 96.88 81 THR A C 1
ATOM 600 O O . THR A 1 81 ? 11.711 4.602 -9.211 1 96.88 81 THR A O 1
ATOM 603 N N . ARG A 1 82 ? 12.422 5.836 -10.844 1 94.44 82 ARG A N 1
ATOM 604 C CA . ARG A 1 82 ? 12.039 7.094 -10.219 1 94.44 82 ARG A CA 1
ATOM 605 C C . ARG A 1 82 ? 10.539 7.129 -9.938 1 94.44 82 ARG A C 1
ATOM 607 O O . ARG A 1 82 ? 10.109 7.668 -8.914 1 94.44 82 ARG A O 1
ATOM 614 N N . ASP A 1 83 ? 9.734 6.586 -10.836 1 93.56 83 ASP A N 1
ATOM 615 C CA . ASP A 1 83 ? 8.289 6.633 -10.688 1 93.56 83 ASP A CA 1
ATOM 616 C C . ASP A 1 83 ? 7.82 5.723 -9.547 1 93.56 83 ASP A C 1
ATOM 618 O O . ASP A 1 83 ? 6.637 5.699 -9.211 1 93.56 83 ASP A O 1
ATOM 622 N N . MET A 1 84 ? 8.789 5.016 -8.945 1 96.69 84 MET A N 1
ATOM 623 C CA . MET A 1 84 ? 8.5 4.172 -7.789 1 96.69 84 MET A CA 1
ATOM 624 C C . MET A 1 84 ? 8.883 4.871 -6.492 1 96.69 84 MET A C 1
ATOM 626 O O . MET A 1 84 ? 8.617 4.363 -5.402 1 96.69 84 MET A O 1
ATOM 630 N N . CYS A 1 85 ? 9.477 6.039 -6.598 1 95.94 85 CYS A N 1
ATOM 631 C CA . CYS A 1 85 ? 10.148 6.637 -5.453 1 95.94 85 CYS A CA 1
ATOM 632 C C . CYS A 1 85 ? 9.273 7.699 -4.797 1 95.94 85 CYS A C 1
ATOM 634 O O . CYS A 1 85 ? 8.359 8.227 -5.426 1 95.94 85 CYS A O 1
ATOM 636 N N . ASN A 1 86 ? 9.617 7.879 -3.5 1 93.38 86 ASN A N 1
ATOM 637 C CA . ASN A 1 86 ? 9.07 9.023 -2.783 1 93.38 86 ASN A CA 1
ATOM 638 C C . ASN A 1 86 ? 9.883 10.289 -3.053 1 93.38 86 ASN A C 1
ATOM 640 O O . ASN A 1 86 ? 10.742 10.305 -3.936 1 93.38 86 ASN A O 1
ATOM 644 N N . VAL A 1 87 ? 9.516 11.328 -2.359 1 88.81 87 VAL A N 1
ATOM 645 C CA . VAL A 1 87 ? 10.133 12.625 -2.607 1 88.81 87 VAL A CA 1
ATOM 646 C C . VAL A 1 87 ? 11.602 12.594 -2.205 1 88.81 87 VAL A C 1
ATOM 648 O O . VAL A 1 87 ? 12.391 13.43 -2.639 1 88.81 87 VAL A O 1
ATOM 651 N N . TYR A 1 88 ? 12.016 11.594 -1.429 1 90.5 88 TYR A N 1
ATOM 652 C CA . TYR A 1 88 ? 13.391 11.5 -0.954 1 90.5 88 TYR A CA 1
ATOM 653 C C . TYR A 1 88 ? 14.227 10.633 -1.883 1 90.5 88 TYR A C 1
ATOM 655 O O . TYR A 1 88 ? 15.43 10.445 -1.661 1 90.5 88 TYR A O 1
ATOM 663 N N . GLY A 1 89 ? 13.633 10.039 -2.873 1 93.12 89 GLY A N 1
ATOM 664 C CA . GLY A 1 89 ? 14.367 9.25 -3.846 1 93.12 89 GLY A CA 1
ATOM 665 C C . GLY A 1 89 ? 14.508 7.789 -3.449 1 93.12 89 GLY A C 1
ATOM 666 O O . GLY A 1 89 ? 15.359 7.074 -3.979 1 93.12 89 GLY A O 1
ATOM 667 N N . THR A 1 90 ? 13.789 7.418 -2.469 1 96.31 90 THR A N 1
ATOM 668 C CA . THR A 1 90 ? 13.758 6.02 -2.064 1 96.31 90 THR A CA 1
ATOM 669 C C . THR A 1 90 ? 12.406 5.391 -2.396 1 96.31 90 THR A C 1
ATOM 671 O O . THR A 1 90 ? 11.445 6.098 -2.705 1 96.31 90 THR A O 1
ATOM 674 N N . LEU A 1 91 ? 12.367 4.062 -2.428 1 97.81 91 LEU A N 1
ATOM 675 C CA . LEU A 1 91 ? 11.125 3.352 -2.703 1 97.81 91 LEU A CA 1
ATOM 676 C C . LEU A 1 91 ? 10 3.861 -1.811 1 97.81 91 LEU A C 1
ATOM 678 O O . LEU A 1 91 ? 10.109 3.82 -0.583 1 97.81 91 LEU A O 1
ATOM 682 N N . HIS A 1 92 ? 8.992 4.367 -2.412 1 97.19 92 HIS A N 1
ATOM 683 C CA . HIS A 1 92 ? 7.832 4.875 -1.687 1 97.19 92 HIS A CA 1
ATOM 684 C C . HIS A 1 92 ? 7.168 3.775 -0.867 1 97.19 92 HIS A C 1
ATOM 686 O O . HIS A 1 92 ? 7.02 2.646 -1.34 1 97.19 92 HIS A O 1
ATOM 692 N N . GLY A 1 93 ? 6.691 4.086 0.338 1 97.12 93 GLY A N 1
ATOM 693 C CA . GLY A 1 93 ? 5.992 3.109 1.156 1 97.12 93 GLY A CA 1
ATOM 694 C C . GLY A 1 93 ? 4.797 2.492 0.458 1 97.12 93 GLY A C 1
ATOM 695 O O . GLY A 1 93 ? 4.602 1.276 0.507 1 97.12 93 GLY A O 1
ATOM 696 N N . GLY A 1 94 ? 4.043 3.299 -0.17 1 96.81 94 GLY A N 1
ATOM 697 C CA . GLY A 1 94 ? 2.9 2.824 -0.932 1 96.81 94 GLY A CA 1
ATOM 698 C C . GLY A 1 94 ? 3.289 1.946 -2.107 1 96.81 94 GLY A C 1
ATOM 699 O O . GLY A 1 94 ? 2.547 1.036 -2.482 1 96.81 94 GLY A O 1
ATOM 700 N N . CYS A 1 95 ? 4.398 2.221 -2.734 1 97.5 95 CYS A N 1
ATOM 701 C CA . CYS A 1 95 ? 4.855 1.384 -3.838 1 97.5 95 CYS A CA 1
ATOM 702 C C . CYS A 1 95 ? 5.262 0.002 -3.342 1 97.5 95 CYS A C 1
ATOM 704 O O . CYS A 1 95 ? 5 -1.003 -4.004 1 97.5 95 CYS A O 1
ATOM 706 N N . ALA A 1 96 ? 5.957 0.02 -2.211 1 98.75 96 ALA A N 1
ATOM 707 C CA . ALA A 1 96 ? 6.297 -1.268 -1.611 1 98.75 96 ALA A CA 1
ATOM 708 C C . ALA A 1 96 ? 5.043 -2.104 -1.366 1 98.75 96 ALA A C 1
ATOM 710 O O . ALA A 1 96 ? 5.027 -3.307 -1.644 1 98.75 96 ALA A O 1
ATOM 711 N N . ALA A 1 97 ? 4.004 -1.468 -0.828 1 98.69 97 ALA A N 1
ATOM 712 C CA . ALA A 1 97 ? 2.748 -2.174 -0.602 1 98.69 97 ALA A CA 1
ATOM 713 C C . ALA A 1 97 ? 2.17 -2.701 -1.913 1 98.69 97 ALA A C 1
ATOM 715 O O . ALA A 1 97 ? 1.68 -3.83 -1.973 1 98.69 97 ALA A O 1
ATOM 716 N N . TYR A 1 98 ? 2.229 -1.894 -2.955 1 97.5 98 TYR A N 1
ATOM 717 C CA . TYR A 1 98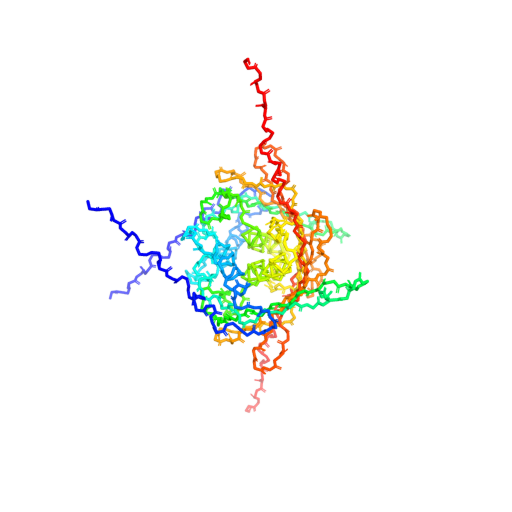 ? 1.774 -2.352 -4.266 1 97.5 98 TYR A CA 1
ATOM 718 C C . TYR A 1 98 ? 2.564 -3.572 -4.719 1 97.5 98 TYR A C 1
ATOM 720 O O . TYR A 1 98 ? 1.983 -4.555 -5.184 1 97.5 98 TYR A O 1
ATOM 728 N N . LEU A 1 99 ? 3.867 -3.52 -4.605 1 98.31 99 LEU A N 1
ATOM 729 C CA . LEU A 1 99 ? 4.695 -4.637 -5.047 1 98.31 99 LEU A CA 1
ATOM 730 C C . LEU A 1 99 ? 4.352 -5.906 -4.281 1 98.31 99 LEU A C 1
ATOM 732 O O . LEU A 1 99 ? 4.246 -6.984 -4.867 1 98.31 99 LEU A O 1
ATOM 736 N N . ILE A 1 100 ? 4.16 -5.766 -2.975 1 98.75 100 ILE A N 1
ATOM 737 C CA . ILE A 1 100 ? 3.836 -6.914 -2.137 1 98.75 100 ILE A CA 1
ATOM 738 C C . ILE A 1 100 ? 2.535 -7.555 -2.619 1 98.75 100 ILE A C 1
ATOM 740 O O . ILE A 1 100 ? 2.412 -8.781 -2.641 1 98.75 100 ILE A O 1
ATOM 744 N N . ASP A 1 101 ? 1.587 -6.824 -3.033 1 97.81 101 ASP A N 1
ATOM 745 C CA . ASP A 1 101 ? 0.25 -7.293 -3.389 1 97.81 101 ASP A CA 1
ATOM 746 C C . ASP A 1 101 ? 0.313 -8.352 -4.492 1 97.81 101 ASP A C 1
ATOM 748 O O . ASP A 1 101 ? 0.089 -9.531 -4.238 1 97.81 101 ASP A O 1
ATOM 752 N N . PRO A 1 102 ? 0.785 -8.023 -5.715 1 96.38 102 PRO A N 1
ATOM 753 C CA . PRO A 1 102 ? 0.796 -9.07 -6.742 1 96.38 102 PRO A CA 1
ATOM 754 C C . PRO A 1 102 ? 1.838 -10.156 -6.473 1 96.38 102 PRO A C 1
ATOM 756 O O . PRO A 1 102 ? 1.639 -11.312 -6.848 1 96.38 102 PRO A O 1
ATOM 759 N N . CYS A 1 103 ? 2.938 -9.812 -5.824 1 98 103 CYS A N 1
ATOM 760 C CA . CYS A 1 103 ? 4 -10.789 -5.621 1 98 103 CYS A CA 1
ATOM 761 C C . CYS A 1 103 ? 3.594 -11.828 -4.582 1 98 103 CYS A C 1
ATOM 763 O O . CYS A 1 103 ? 3.885 -13.016 -4.738 1 98 103 CYS A O 1
ATOM 765 N N . SER A 1 104 ? 2.928 -11.391 -3.502 1 98.5 104 SER A N 1
ATOM 766 C CA . SER A 1 104 ? 2.445 -12.344 -2.51 1 98.5 104 SER A CA 1
ATOM 767 C C . SER A 1 104 ? 1.399 -13.281 -3.105 1 98.5 104 SER A C 1
ATOM 769 O O . SER A 1 104 ? 1.396 -14.477 -2.818 1 98.5 104 SER A O 1
ATOM 771 N N . VAL A 1 105 ? 0.564 -12.773 -3.918 1 97.12 105 VAL A N 1
ATOM 772 C CA . VAL A 1 105 ? -0.487 -13.562 -4.551 1 97.12 105 VAL A CA 1
ATOM 773 C C . VAL A 1 105 ? 0.132 -14.555 -5.535 1 97.12 105 VAL A C 1
ATOM 775 O O . VAL A 1 105 ? -0.387 -15.656 -5.727 1 97.12 105 VAL A O 1
ATOM 778 N N . SER A 1 106 ? 1.264 -14.203 -6.141 1 97.31 106 SER A N 1
ATOM 779 C CA . SER A 1 106 ? 1.914 -15.094 -7.098 1 97.31 106 SER A CA 1
ATOM 780 C C . SER A 1 106 ? 2.25 -16.438 -6.461 1 97.31 106 SER A C 1
ATOM 782 O O . SER A 1 106 ? 2.197 -17.469 -7.125 1 97.31 106 SER A O 1
ATOM 784 N N . ALA A 1 107 ? 2.625 -16.422 -5.184 1 98.56 107 ALA A N 1
ATOM 785 C CA . ALA A 1 107 ? 2.9 -17.688 -4.496 1 98.56 107 ALA A CA 1
ATOM 786 C C . ALA A 1 107 ? 1.629 -18.516 -4.348 1 98.56 107 ALA A C 1
ATOM 788 O O . ALA A 1 107 ? 1.65 -19.734 -4.543 1 98.56 107 ALA A O 1
ATOM 789 N N . LEU A 1 108 ? 0.567 -17.844 -3.998 1 97.94 108 LEU A N 1
ATOM 790 C CA . LEU A 1 108 ? -0.712 -18.547 -3.871 1 97.94 108 LEU A CA 1
ATOM 791 C C . LEU A 1 108 ? -1.159 -19.109 -5.215 1 97.94 108 LEU A C 1
ATOM 793 O O . LEU A 1 108 ? -1.657 -20.234 -5.285 1 97.94 108 LEU A O 1
ATOM 797 N N . VAL A 1 109 ? -0.972 -18.344 -6.25 1 96.94 109 VAL A N 1
ATOM 798 C CA . VAL A 1 109 ? -1.302 -18.781 -7.602 1 96.94 109 VAL A CA 1
ATOM 799 C C . VAL A 1 109 ? -0.468 -20 -7.969 1 96.94 109 VAL A C 1
ATOM 801 O O . VAL A 1 109 ? -0.989 -20.984 -8.531 1 96.94 109 VAL A O 1
ATOM 804 N N . ALA A 1 110 ? 0.829 -19.953 -7.66 1 98.12 110 ALA A N 1
ATOM 805 C CA . ALA A 1 110 ? 1.712 -21.078 -7.957 1 98.12 110 ALA A CA 1
ATOM 806 C C . ALA A 1 110 ? 1.226 -22.359 -7.277 1 98.12 110 ALA A C 1
ATOM 808 O O . ALA A 1 110 ? 1.147 -23.422 -7.906 1 98.12 110 ALA A O 1
ATOM 809 N N . LEU A 1 111 ? 0.887 -22.234 -6.043 1 97.69 111 LEU A N 1
ATOM 810 C CA . LEU A 1 111 ? 0.388 -23.406 -5.32 1 97.69 111 LEU A CA 1
ATOM 811 C C . LEU A 1 111 ? -0.944 -23.875 -5.898 1 97.69 111 LEU A C 1
ATOM 813 O O . LEU A 1 111 ? -1.177 -25.078 -6.043 1 97.69 111 LEU A O 1
ATOM 817 N N . GLY A 1 112 ? -1.774 -22.906 -6.176 1 96.06 112 GLY A N 1
ATOM 818 C CA . GLY A 1 112 ? -3.051 -23.25 -6.789 1 96.06 112 GLY A CA 1
ATOM 819 C C . GLY A 1 112 ? -2.904 -24 -8.102 1 96.06 112 GLY A C 1
ATOM 820 O O . GLY A 1 112 ? -3.576 -25 -8.32 1 96.06 112 GLY A O 1
ATOM 821 N N . VAL A 1 113 ? -2.045 -23.531 -8.969 1 96.44 113 VAL A N 1
ATOM 822 C CA . VAL A 1 113 ? -1.794 -24.172 -10.25 1 96.44 113 VAL A CA 1
ATOM 823 C C . VAL A 1 113 ? -1.314 -25.594 -10.031 1 96.44 113 VAL A C 1
ATOM 825 O O . VAL A 1 113 ? -1.758 -26.516 -10.719 1 96.44 113 VAL A O 1
ATOM 828 N N . ALA A 1 114 ? -0.478 -25.797 -9.055 1 96.06 114 ALA A N 1
ATOM 829 C CA . ALA A 1 114 ? 0.095 -27.109 -8.789 1 96.06 114 ALA A CA 1
ATOM 830 C C . ALA A 1 114 ? -0.948 -28.047 -8.188 1 96.06 114 ALA A C 1
ATOM 832 O O . ALA A 1 114 ? -0.885 -29.266 -8.391 1 96.06 114 ALA A O 1
ATOM 833 N N . THR A 1 115 ? -1.938 -27.484 -7.504 1 93.56 115 THR A N 1
ATOM 834 C CA . THR A 1 115 ? -2.873 -28.344 -6.773 1 93.56 115 THR A CA 1
ATOM 835 C C . THR A 1 115 ? -4.246 -28.328 -7.438 1 93.56 115 THR A C 1
ATOM 837 O O . THR A 1 115 ? -5.18 -28.984 -6.961 1 93.56 115 THR A O 1
ATOM 840 N N . GLY A 1 116 ? -4.375 -27.562 -8.477 1 92.56 116 GLY A N 1
ATOM 841 C CA . GLY A 1 116 ? -5.633 -27.531 -9.203 1 92.56 116 GLY A CA 1
ATOM 842 C C . GLY A 1 116 ? -6.684 -26.656 -8.539 1 92.56 116 GLY A C 1
ATOM 843 O O . GLY A 1 116 ? -7.879 -26.953 -8.617 1 92.56 116 GLY A O 1
ATOM 844 N N . THR A 1 117 ? -6.25 -25.719 -7.777 1 91.81 117 THR A N 1
ATOM 845 C CA . THR A 1 117 ? -7.164 -24.766 -7.137 1 91.81 117 THR A CA 1
ATOM 846 C C . THR A 1 117 ? -6.859 -23.344 -7.574 1 91.81 117 THR A C 1
ATOM 848 O O . THR A 1 117 ? -5.789 -23.062 -8.117 1 91.81 117 THR A O 1
ATOM 851 N N . ASP A 1 118 ? -7.875 -22.469 -7.391 1 92 118 ASP A N 1
ATOM 852 C CA . ASP A 1 118 ? -7.688 -21.062 -7.715 1 92 118 ASP A CA 1
ATOM 853 C C . ASP A 1 118 ? -6.934 -20.328 -6.602 1 92 118 ASP A C 1
ATOM 855 O O . ASP A 1 118 ? -7.434 -20.219 -5.477 1 92 118 ASP A O 1
ATOM 859 N N . GLY A 1 119 ? -5.82 -19.859 -6.887 1 93.62 119 GLY A N 1
ATOM 860 C CA . GLY A 1 119 ? -5.004 -19.172 -5.902 1 93.62 119 GLY A CA 1
ATOM 861 C C . GLY A 1 119 ? -5.203 -17.672 -5.898 1 93.62 119 GLY A C 1
ATOM 862 O O . GLY A 1 119 ? -4.504 -16.953 -5.188 1 93.62 119 GLY A O 1
ATOM 863 N N . THR A 1 120 ? -6.152 -17.156 -6.715 1 93.25 120 THR A N 1
ATOM 864 C CA . THR A 1 120 ? -6.406 -15.719 -6.805 1 93.25 120 THR A CA 1
ATOM 865 C C . THR A 1 120 ? -7.379 -15.273 -5.715 1 93.25 120 THR A C 1
ATOM 867 O O . THR A 1 120 ? -7.973 -16.109 -5.023 1 93.25 120 THR A O 1
ATOM 870 N N . GLY A 1 121 ? -7.496 -14.008 -5.508 1 94.19 121 GLY A N 1
ATOM 871 C CA . GLY A 1 121 ? -8.375 -13.438 -4.5 1 94.19 121 GLY A CA 1
ATOM 872 C C . GLY A 1 121 ? -8.234 -11.938 -4.363 1 94.19 121 GLY A C 1
ATOM 873 O O . GLY A 1 121 ? -7.641 -11.281 -5.223 1 94.19 121 GLY A O 1
ATOM 874 N N . VAL A 1 122 ? -8.93 -11.414 -3.348 1 95.62 122 VAL A N 1
ATOM 875 C CA . VAL A 1 122 ? -8.859 -9.984 -3.043 1 95.62 122 VAL A CA 1
ATOM 876 C C . VAL A 1 122 ? -8.281 -9.789 -1.643 1 95.62 122 VAL A C 1
ATOM 878 O O . VAL A 1 122 ? -8.445 -10.641 -0.769 1 95.62 122 VAL A O 1
ATOM 881 N N . SER A 1 123 ? -7.617 -8.727 -1.452 1 97.94 123 SER A N 1
ATOM 882 C CA . SER A 1 123 ? -6.918 -8.469 -0.197 1 97.94 123 SER A CA 1
ATOM 883 C C . SER A 1 123 ? -7.895 -8.367 0.97 1 97.94 123 SER A C 1
ATOM 885 O O . SER A 1 123 ? -8.93 -7.707 0.867 1 97.94 123 SER A O 1
ATOM 887 N N . GLN A 1 124 ? -7.562 -9.023 1.975 1 98.31 124 GLN A N 1
ATOM 888 C CA . GLN A 1 124 ? -8.312 -8.93 3.221 1 98.31 124 GLN A CA 1
ATOM 889 C C . GLN A 1 124 ? -7.512 -8.203 4.293 1 98.31 124 GLN A C 1
ATOM 891 O O . GLN A 1 124 ? -8.07 -7.414 5.066 1 98.31 124 GLN A O 1
ATOM 896 N N . SER A 1 125 ? -6.254 -8.539 4.383 1 98.81 125 SER A N 1
ATOM 897 C CA . SER A 1 125 ? -5.375 -7.809 5.293 1 98.81 125 SER A CA 1
ATOM 898 C C . SER A 1 125 ? -3.932 -7.824 4.797 1 98.81 125 SER A C 1
ATOM 900 O O . SER A 1 125 ? -3.543 -8.703 4.023 1 98.81 125 SER A O 1
ATOM 902 N N . MET A 1 126 ? -3.209 -6.867 5.234 1 98.88 126 MET A N 1
ATOM 903 C CA . MET A 1 126 ? -1.787 -6.766 4.918 1 98.88 126 MET A CA 1
ATOM 904 C C . MET A 1 126 ? -1.03 -6.047 6.031 1 98.88 126 MET A C 1
ATOM 906 O O . MET A 1 126 ? -1.447 -4.98 6.48 1 98.88 126 MET A O 1
ATOM 910 N N . ASN A 1 127 ? -0.009 -6.66 6.477 1 98.88 127 ASN A N 1
ATOM 911 C CA . ASN A 1 127 ? 0.908 -6.082 7.453 1 98.88 127 ASN A CA 1
ATOM 912 C C . ASN A 1 127 ? 2.311 -5.922 6.879 1 98.88 127 ASN A C 1
ATOM 914 O O . ASN A 1 127 ? 2.902 -6.887 6.387 1 98.88 127 ASN A O 1
ATOM 918 N N . LEU A 1 128 ? 2.803 -4.699 6.938 1 98.94 128 LEU A N 1
ATOM 919 C CA . LEU A 1 128 ? 4.121 -4.406 6.387 1 98.94 128 LEU A CA 1
ATOM 920 C C . LEU A 1 128 ? 5.023 -3.779 7.441 1 98.94 128 LEU A C 1
ATOM 922 O O . LEU A 1 128 ? 4.57 -2.973 8.258 1 98.94 128 LEU A O 1
ATOM 926 N N . ILE A 1 129 ? 6.277 -4.102 7.352 1 98.94 129 ILE A N 1
ATOM 927 C CA . ILE A 1 129 ? 7.336 -3.453 8.117 1 98.94 129 ILE A CA 1
ATOM 928 C C . ILE A 1 129 ? 8.453 -2.998 7.18 1 98.94 129 ILE A C 1
ATOM 930 O O . ILE A 1 129 ? 9 -3.803 6.426 1 98.94 129 ILE A O 1
ATOM 934 N N . TRP A 1 130 ? 8.703 -1.72 7.195 1 98.81 130 TRP A N 1
ATOM 935 C CA . TRP A 1 130 ? 9.844 -1.179 6.465 1 98.81 130 TRP A CA 1
ATOM 936 C C . TRP A 1 130 ? 11.094 -1.155 7.344 1 98.81 130 TRP A C 1
ATOM 938 O O . TRP A 1 130 ? 11.109 -0.496 8.383 1 98.81 130 TRP A O 1
ATOM 948 N N . HIS A 1 131 ? 12.109 -1.811 6.895 1 98.56 131 HIS A N 1
ATOM 949 C CA . HIS A 1 131 ? 13.312 -1.96 7.703 1 98.56 131 HIS A CA 1
ATOM 950 C C . HIS A 1 131 ? 14.375 -0.949 7.293 1 98.56 131 HIS A C 1
ATOM 952 O O . HIS A 1 131 ? 15.148 -0.481 8.133 1 98.56 131 HIS A O 1
ATOM 958 N N . ARG A 1 132 ? 14.469 -0.706 5.988 1 97.38 132 ARG A N 1
ATOM 959 C CA . ARG A 1 132 ? 15.477 0.171 5.402 1 97.38 132 ARG A CA 1
ATOM 960 C C . ARG A 1 132 ? 14.977 0.774 4.09 1 97.38 132 ARG A C 1
ATOM 962 O O . ARG A 1 132 ? 14.125 0.191 3.416 1 97.38 132 ARG A O 1
ATOM 969 N N . PRO A 1 133 ? 15.508 1.934 3.791 1 97.81 133 PRO A N 1
ATOM 970 C CA . PRO A 1 133 ? 15.148 2.518 2.496 1 97.81 133 PRO A CA 1
ATOM 971 C C . PRO A 1 133 ? 15.883 1.854 1.33 1 97.81 133 PRO A C 1
ATOM 973 O O . PRO A 1 133 ? 17.047 1.472 1.464 1 97.81 133 PRO A O 1
ATOM 976 N N . ALA A 1 134 ? 15.211 1.606 0.219 1 98.62 134 ALA A N 1
ATOM 977 C CA . ALA A 1 134 ? 15.82 1.207 -1.045 1 98.62 134 ALA A CA 1
ATOM 978 C C . ALA A 1 134 ? 15.93 2.393 -1.998 1 98.62 134 ALA A C 1
ATOM 980 O O . ALA A 1 134 ? 14.922 2.947 -2.432 1 98.62 134 ALA A O 1
ATOM 981 N N . VAL A 1 135 ? 17.109 2.768 -2.395 1 98 135 VAL A N 1
ATOM 982 C CA . VAL A 1 135 ? 17.328 3.963 -3.199 1 98 135 VAL A CA 1
ATOM 983 C C . VAL A 1 135 ? 17.047 3.66 -4.668 1 98 135 VAL A C 1
ATOM 985 O O . VAL A 1 135 ? 17.078 2.502 -5.09 1 98 135 VAL A O 1
ATOM 988 N N . GLN A 1 136 ? 16.75 4.699 -5.379 1 97.69 136 GLN A N 1
ATOM 989 C CA . GLN A 1 136 ? 16.594 4.578 -6.824 1 97.69 136 GLN A CA 1
ATOM 990 C C . GLN A 1 136 ? 17.766 3.828 -7.445 1 97.69 136 GLN A C 1
ATOM 992 O O . GLN A 1 136 ? 18.922 4.066 -7.086 1 97.69 136 GLN A O 1
ATOM 997 N N . GLY A 1 137 ? 17.453 2.908 -8.359 1 98.38 137 GLY A N 1
ATOM 998 C CA . GLY A 1 137 ? 18.484 2.123 -9.023 1 98.38 137 GLY A CA 1
ATOM 999 C C . GLY A 1 137 ? 18.719 0.775 -8.367 1 98.38 137 GLY A C 1
ATOM 1000 O O . GLY A 1 137 ? 19.344 -0.107 -8.961 1 98.38 137 GLY A O 1
ATOM 1001 N N . THR A 1 138 ? 18.234 0.575 -7.16 1 98.69 138 THR A N 1
ATOM 1002 C CA . THR A 1 138 ? 18.391 -0.694 -6.461 1 98.69 138 THR A CA 1
ATOM 1003 C C . THR A 1 138 ? 17.688 -1.819 -7.211 1 98.69 138 THR A C 1
ATOM 1005 O O . THR A 1 138 ? 16.562 -1.642 -7.691 1 98.69 138 THR A O 1
ATOM 1008 N N . GLN A 1 139 ? 18.359 -2.953 -7.371 1 98.81 139 GLN A N 1
ATOM 1009 C CA . GLN A 1 139 ? 17.75 -4.168 -7.891 1 98.81 139 GLN A CA 1
ATOM 1010 C C . GLN A 1 139 ? 17.078 -4.965 -6.777 1 98.81 139 GLN A C 1
ATOM 1012 O O . GLN A 1 139 ? 17.75 -5.398 -5.832 1 98.81 139 GLN A O 1
ATOM 1017 N N . LEU A 1 140 ? 15.766 -5.184 -6.938 1 98.88 140 LEU A N 1
ATOM 1018 C CA . LEU A 1 140 ? 14.992 -5.832 -5.879 1 98.88 140 LEU A CA 1
ATOM 1019 C C . LEU A 1 140 ? 14.672 -7.277 -6.25 1 98.88 140 LEU A C 1
ATOM 1021 O O . LEU A 1 140 ? 14.461 -7.59 -7.426 1 98.88 140 LEU A O 1
ATOM 1025 N N . ARG A 1 141 ? 14.641 -8.062 -5.246 1 98.81 141 ARG A N 1
ATOM 1026 C CA . ARG A 1 141 ? 14.031 -9.391 -5.254 1 98.81 141 ARG A CA 1
ATOM 1027 C C . ARG A 1 141 ? 12.883 -9.469 -4.254 1 98.81 141 ARG A C 1
ATOM 1029 O O . ARG A 1 141 ? 13.062 -9.188 -3.068 1 98.81 141 ARG A O 1
ATOM 1036 N N . ILE A 1 142 ? 11.758 -9.773 -4.73 1 98.88 142 ILE A N 1
ATOM 1037 C CA . ILE A 1 142 ? 10.609 -9.984 -3.85 1 98.88 142 ILE A CA 1
ATOM 1038 C C . ILE A 1 142 ? 10.336 -11.477 -3.699 1 98.88 142 ILE A C 1
ATOM 1040 O O . ILE A 1 142 ? 9.898 -12.133 -4.648 1 98.88 142 ILE A O 1
ATOM 1044 N N . VAL A 1 143 ? 10.602 -11.984 -2.52 1 98.94 143 VAL A N 1
ATOM 1045 C CA . VAL A 1 143 ? 10.445 -13.406 -2.225 1 98.94 143 VAL A CA 1
ATOM 1046 C C . VAL A 1 143 ? 9.141 -13.641 -1.463 1 98.94 143 VAL A C 1
ATOM 1048 O O . VAL A 1 143 ? 8.914 -13.039 -0.409 1 98.94 143 VAL A O 1
ATOM 1051 N N . SER A 1 144 ? 8.305 -14.477 -2.012 1 98.94 144 SER A N 1
ATOM 1052 C CA . SER A 1 144 ? 7.004 -14.742 -1.406 1 98.94 144 SER A CA 1
ATOM 1053 C C . SER A 1 144 ? 6.805 -16.234 -1.158 1 98.94 144 SER A C 1
ATOM 1055 O O . SER A 1 144 ? 7.117 -17.062 -2.016 1 98.94 144 SER A O 1
ATOM 1057 N N . ASN A 1 145 ? 6.234 -16.547 -0.01 1 98.81 145 ASN A N 1
ATOM 1058 C CA . ASN A 1 145 ? 5.941 -17.922 0.406 1 98.81 145 ASN A CA 1
ATOM 1059 C C . ASN A 1 145 ? 4.504 -18.062 0.907 1 98.81 145 ASN A C 1
ATOM 1061 O O . ASN A 1 145 ? 4.023 -17.203 1.662 1 98.81 145 ASN A O 1
ATOM 1065 N N . THR A 1 146 ? 3.92 -19.141 0.51 1 98.31 146 THR A N 1
ATOM 1066 C CA . THR A 1 146 ? 2.588 -19.391 1.054 1 98.31 146 THR A CA 1
ATOM 1067 C C . THR A 1 146 ? 2.664 -19.734 2.539 1 98.31 146 THR A C 1
ATOM 1069 O O . THR A 1 146 ? 3.631 -20.344 2.992 1 98.31 146 THR A O 1
ATOM 1072 N N . ILE A 1 147 ? 1.687 -19.234 3.293 1 97.5 147 ILE A N 1
ATOM 1073 C CA . ILE A 1 147 ? 1.53 -19.625 4.691 1 97.5 147 ILE A CA 1
ATOM 1074 C C . ILE A 1 147 ? 0.372 -20.609 4.824 1 97.5 147 ILE A C 1
ATOM 1076 O O . ILE A 1 147 ? 0.545 -21.719 5.348 1 97.5 147 ILE A O 1
ATOM 1080 N N . THR A 1 148 ? -0.826 -20.188 4.312 1 94.62 148 THR A N 1
ATOM 1081 C CA . THR A 1 148 ? -2.006 -21.047 4.336 1 94.62 148 THR A CA 1
ATOM 1082 C C . THR A 1 148 ? -2.805 -20.906 3.043 1 94.62 148 THR A C 1
ATOM 1084 O O . THR A 1 148 ? -2.885 -19.812 2.475 1 94.62 148 THR A O 1
ATOM 1087 N N . MET A 1 149 ? -3.326 -21.969 2.582 1 91.12 149 MET A N 1
ATOM 1088 C CA . MET A 1 149 ? -4.184 -21.953 1.4 1 91.12 149 MET A CA 1
ATOM 1089 C C . MET A 1 149 ? -5.406 -22.844 1.613 1 91.12 149 MET A C 1
ATOM 1091 O O . MET A 1 149 ? -6.066 -23.234 0.65 1 91.12 149 MET A O 1
ATOM 1095 N N . ASP A 1 150 ? -5.586 -23.109 2.857 1 83.12 150 ASP A N 1
ATOM 1096 C CA . ASP A 1 150 ? -6.738 -23.953 3.152 1 83.12 150 ASP A CA 1
ATOM 1097 C C . ASP A 1 150 ? -8.008 -23.109 3.314 1 83.12 150 ASP A C 1
ATOM 1099 O O . ASP A 1 150 ? -8.016 -22.125 4.066 1 83.12 150 ASP A O 1
ATOM 1103 N N . GLY A 1 151 ? -9.062 -23.266 2.447 1 86.12 151 GLY A N 1
ATOM 1104 C CA . GLY A 1 151 ? -10.32 -22.547 2.582 1 86.12 151 GLY A CA 1
ATOM 1105 C C . GLY A 1 151 ? -10.352 -21.25 1.809 1 86.12 151 GLY A C 1
ATOM 1106 O O . GLY A 1 151 ? -9.641 -21.094 0.81 1 86.12 151 GLY A O 1
ATOM 1107 N N . ARG A 1 152 ? -11.156 -20.234 2.389 1 92 152 ARG A N 1
ATOM 1108 C CA . ARG A 1 152 ? -11.375 -19 1.645 1 92 152 ARG A CA 1
ATOM 1109 C C . ARG A 1 152 ? -10.328 -17.953 2.016 1 92 152 ARG A C 1
ATOM 1111 O O . ARG A 1 152 ? -10.078 -17.016 1.247 1 92 152 ARG A O 1
ATOM 1118 N N . LEU A 1 153 ? -9.828 -18.047 3.242 1 95.12 153 LEU A N 1
ATOM 1119 C CA . LEU A 1 153 ? -8.766 -17.141 3.654 1 95.12 153 LEU A CA 1
ATOM 1120 C C . LEU A 1 153 ? -7.395 -17.75 3.398 1 95.12 153 LEU A C 1
ATOM 1122 O O . LEU A 1 153 ? -7.086 -18.828 3.912 1 95.12 153 LEU A O 1
ATOM 1126 N N . ARG A 1 154 ? -6.625 -17.078 2.598 1 97.44 154 ARG A N 1
ATOM 1127 C CA . ARG A 1 154 ? -5.297 -17.531 2.211 1 97.44 154 ARG A CA 1
ATOM 1128 C C . ARG A 1 154 ? -4.234 -16.5 2.561 1 97.44 154 ARG A C 1
ATOM 1130 O O . ARG A 1 154 ? -4.484 -15.289 2.484 1 97.44 154 ARG A O 1
ATOM 1137 N N . SER A 1 155 ? -3.049 -17 2.906 1 98.25 155 SER A N 1
ATOM 1138 C CA . SER A 1 155 ? -2.039 -16.047 3.355 1 98.25 155 SER A CA 1
ATOM 1139 C C . SER A 1 155 ? -0.665 -16.391 2.793 1 98.25 155 SER A C 1
ATOM 1141 O O . SER A 1 155 ? -0.368 -17.547 2.539 1 98.25 155 SER A O 1
ATOM 1143 N N . SER A 1 156 ? 0.088 -15.398 2.607 1 98.62 156 SER A N 1
ATOM 1144 C CA . SER A 1 156 ? 1.479 -15.484 2.174 1 98.62 156 SER A CA 1
ATOM 1145 C C . SER A 1 156 ? 2.357 -14.492 2.922 1 98.62 156 SER A C 1
ATOM 1147 O O . SER A 1 156 ? 1.865 -13.477 3.428 1 98.62 156 SER A O 1
ATOM 1149 N N . ARG A 1 157 ? 3.58 -14.805 3.021 1 98.81 157 ARG A N 1
ATOM 1150 C CA . ARG A 1 157 ? 4.598 -13.891 3.52 1 98.81 157 ARG A CA 1
ATOM 1151 C C . ARG A 1 157 ? 5.559 -13.477 2.408 1 98.81 157 ARG A C 1
ATOM 1153 O O . ARG A 1 157 ? 5.922 -14.297 1.562 1 98.81 157 ARG A O 1
ATOM 1160 N N . SER A 1 158 ? 5.98 -12.219 2.432 1 98.94 158 SER A N 1
ATOM 1161 C CA . SER A 1 158 ? 6.875 -11.703 1.399 1 98.94 158 SER A CA 1
ATOM 1162 C C . SER A 1 158 ? 7.945 -10.797 1.997 1 98.94 158 SER A C 1
ATOM 1164 O O . SER A 1 158 ? 7.699 -10.117 2.996 1 98.94 158 SER A O 1
ATOM 1166 N N . GLU A 1 159 ? 9.055 -10.836 1.377 1 98.94 159 GLU A N 1
ATOM 1167 C CA . GLU A 1 159 ? 10.133 -9.891 1.661 1 98.94 159 GLU A CA 1
ATOM 1168 C C . GLU A 1 159 ? 10.609 -9.203 0.387 1 98.94 159 GLU A C 1
ATOM 1170 O O . GLU A 1 159 ? 10.742 -9.844 -0.658 1 98.94 159 GLU A O 1
ATOM 1175 N N . ILE A 1 160 ? 10.789 -7.898 0.486 1 98.94 160 ILE A N 1
ATOM 1176 C CA . ILE A 1 160 ? 11.539 -7.168 -0.531 1 98.94 160 ILE A CA 1
ATOM 1177 C C . ILE A 1 160 ? 13.016 -7.102 -0.137 1 98.94 160 ILE A C 1
ATOM 1179 O O . ILE A 1 160 ? 13.367 -6.512 0.89 1 98.94 160 ILE A O 1
ATOM 1183 N N . GLN A 1 161 ? 13.812 -7.68 -1.003 1 98.94 161 GLN A N 1
ATOM 1184 C CA . GLN A 1 161 ? 15.234 -7.793 -0.702 1 98.94 161 GLN A CA 1
ATOM 1185 C C . GLN A 1 161 ? 16.078 -7.102 -1.769 1 98.94 161 GLN A C 1
ATOM 1187 O O . GLN A 1 161 ? 15.633 -6.93 -2.904 1 98.94 161 GLN A O 1
ATOM 1192 N N . ASP A 1 162 ? 17.234 -6.727 -1.304 1 98.81 162 ASP A N 1
ATOM 1193 C CA . ASP A 1 162 ? 18.266 -6.391 -2.283 1 98.81 162 ASP A CA 1
ATOM 1194 C C . ASP A 1 162 ? 18.703 -7.629 -3.055 1 98.81 162 ASP A C 1
ATOM 1196 O O . ASP A 1 162 ? 19.062 -8.648 -2.457 1 98.81 162 ASP A O 1
ATOM 1200 N N . ARG A 1 163 ? 18.734 -7.488 -4.277 1 98.06 163 ARG A N 1
ATOM 1201 C CA . ARG A 1 163 ? 19.031 -8.656 -5.105 1 98.06 163 ARG A CA 1
ATOM 1202 C C . ARG A 1 163 ? 20.469 -9.141 -4.875 1 98.06 163 ARG A C 1
ATOM 1204 O O . ARG A 1 163 ? 20.734 -10.336 -4.957 1 98.06 163 ARG A O 1
ATOM 1211 N N . HIS A 1 164 ? 21.375 -8.258 -4.594 1 97.38 164 HIS A N 1
ATOM 1212 C CA . HIS A 1 164 ? 22.781 -8.602 -4.508 1 97.38 164 HIS A CA 1
ATOM 1213 C C . HIS A 1 164 ? 23.188 -8.922 -3.076 1 97.38 164 HIS A C 1
ATOM 1215 O O . HIS A 1 164 ? 23.734 -10 -2.807 1 97.38 164 HIS A O 1
ATOM 1221 N N . SER A 1 165 ? 22.828 -8.062 -2.152 1 97.44 165 SER A N 1
ATOM 1222 C CA . SER A 1 165 ? 23.312 -8.211 -0.784 1 97.44 165 SER A CA 1
ATOM 1223 C C . SER A 1 165 ? 22.391 -9.109 0.035 1 97.44 165 SER A C 1
ATOM 1225 O O . SER A 1 165 ? 22.797 -9.625 1.08 1 97.44 165 SER A O 1
ATOM 1227 N N . GLY A 1 166 ? 21.172 -9.195 -0.328 1 97.94 166 GLY A N 1
ATOM 1228 C CA . GLY A 1 166 ? 20.203 -9.969 0.431 1 97.94 166 GLY A CA 1
ATOM 1229 C C . GLY A 1 166 ? 19.609 -9.203 1.595 1 97.94 166 GLY A C 1
ATOM 1230 O O . GLY A 1 166 ? 18.734 -9.711 2.295 1 97.94 166 GLY A O 1
ATOM 1231 N N . VAL A 1 167 ? 20.031 -7.949 1.715 1 98.25 167 VAL A N 1
ATOM 1232 C CA . VAL A 1 167 ? 19.438 -7.129 2.77 1 98.25 167 VAL A CA 1
ATOM 1233 C C . VAL A 1 167 ? 17.938 -7.004 2.557 1 98.25 167 VAL A C 1
ATOM 1235 O O . VAL A 1 167 ? 17.469 -6.82 1.427 1 98.25 167 VAL A O 1
ATOM 1238 N N . VAL A 1 168 ? 17.219 -7.117 3.691 1 98.88 168 VAL A N 1
ATOM 1239 C CA . VAL A 1 168 ? 15.758 -7.031 3.623 1 98.88 168 VAL A CA 1
ATOM 1240 C C . VAL A 1 168 ? 15.312 -5.586 3.826 1 98.88 168 VAL A C 1
ATOM 1242 O O . VAL A 1 168 ? 15.656 -4.957 4.828 1 98.88 168 VAL A O 1
ATOM 1245 N N . TYR A 1 169 ? 14.539 -5.066 2.836 1 98.88 169 TYR A N 1
ATOM 1246 C CA . TYR A 1 169 ? 14.008 -3.713 2.93 1 98.88 169 TYR A CA 1
ATOM 1247 C C . TYR A 1 169 ? 12.633 -3.709 3.582 1 98.88 169 TYR A C 1
ATOM 1249 O O . TYR A 1 169 ? 12.305 -2.809 4.359 1 98.88 169 TYR A O 1
ATOM 1257 N N . VAL A 1 170 ? 11.812 -4.676 3.242 1 98.94 170 VAL A N 1
ATOM 1258 C CA . VAL A 1 170 ? 10.422 -4.73 3.691 1 98.94 170 VAL A CA 1
ATOM 1259 C C . VAL A 1 170 ? 10.023 -6.18 3.953 1 98.94 170 VAL A C 1
ATOM 1261 O O . VAL A 1 170 ? 10.406 -7.082 3.207 1 98.94 170 VAL A O 1
ATOM 1264 N N . SER A 1 171 ? 9.305 -6.426 4.969 1 98.94 171 SER A N 1
ATOM 1265 C CA . SER A 1 171 ? 8.625 -7.695 5.211 1 98.94 171 SER A CA 1
ATOM 1266 C C . SER A 1 171 ? 7.117 -7.504 5.316 1 98.94 171 SER A C 1
ATOM 1268 O O . SER A 1 171 ? 6.648 -6.449 5.754 1 98.94 171 SER A O 1
ATOM 1270 N N . ALA A 1 172 ? 6.387 -8.594 4.941 1 98.94 172 ALA A N 1
ATOM 1271 C CA . ALA A 1 172 ? 4.934 -8.422 4.949 1 98.94 172 ALA A CA 1
ATOM 1272 C C . ALA A 1 172 ? 4.227 -9.766 5.07 1 98.94 172 ALA A C 1
ATOM 1274 O O . ALA A 1 172 ? 4.777 -10.805 4.691 1 98.94 172 ALA A O 1
ATOM 1275 N N . VAL A 1 173 ? 3.074 -9.719 5.645 1 98.94 173 VAL A N 1
ATOM 1276 C CA . VAL A 1 173 ? 2.09 -10.789 5.574 1 98.94 173 VAL A CA 1
ATOM 1277 C C . VAL A 1 173 ? 0.818 -10.281 4.898 1 98.94 173 VAL A C 1
ATOM 1279 O O . VAL A 1 173 ? 0.31 -9.211 5.242 1 98.94 173 VAL A O 1
ATOM 1282 N N . HIS A 1 174 ? 0.406 -11.031 3.912 1 98.88 174 HIS A N 1
ATOM 1283 C CA . HIS A 1 174 ? -0.754 -10.672 3.104 1 98.88 174 HIS A CA 1
ATOM 1284 C C . HIS A 1 174 ? -1.8 -11.781 3.119 1 98.88 174 HIS A C 1
ATOM 1286 O O . HIS A 1 174 ? -1.496 -12.93 2.793 1 98.88 174 HIS A O 1
ATOM 1292 N N . THR A 1 175 ? -2.998 -11.43 3.57 1 98.62 175 THR A N 1
ATOM 1293 C CA . THR A 1 175 ? -4.125 -12.359 3.566 1 98.62 175 THR A CA 1
ATOM 1294 C C . THR A 1 175 ? -5.145 -11.969 2.502 1 98.62 175 THR A C 1
ATOM 1296 O O . THR A 1 175 ? -5.531 -10.797 2.406 1 98.62 175 THR A O 1
ATOM 1299 N N . THR A 1 176 ? -5.527 -12.945 1.701 1 97.75 176 THR A N 1
ATOM 1300 C CA . THR A 1 176 ? -6.516 -12.719 0.652 1 97.75 176 THR A CA 1
ATOM 1301 C C . THR A 1 176 ? -7.73 -13.617 0.847 1 97.75 176 THR A C 1
ATOM 1303 O O . THR A 1 176 ? -7.637 -14.664 1.498 1 97.75 176 THR A O 1
ATOM 1306 N N . MET A 1 177 ? -8.82 -13.164 0.308 1 96.5 177 MET A N 1
ATOM 1307 C CA . MET A 1 177 ? -10.062 -13.938 0.301 1 96.5 177 MET A CA 1
ATOM 1308 C C . MET A 1 177 ? -10.391 -14.414 -1.107 1 96.5 177 MET A C 1
ATOM 1310 O O . MET A 1 177 ? -10.383 -13.633 -2.055 1 96.5 177 MET A O 1
ATOM 1314 N N . ALA A 1 178 ? -10.695 -15.711 -1.224 1 93.12 178 ALA A N 1
ATOM 1315 C CA . ALA A 1 178 ? -11.109 -16.281 -2.504 1 93.12 178 ALA A CA 1
ATOM 1316 C C . ALA A 1 178 ? -12.43 -15.672 -2.969 1 93.12 178 ALA A C 1
ATOM 1318 O O . ALA A 1 178 ? -13.336 -15.438 -2.16 1 93.12 178 ALA A O 1
ATOM 1319 N N . LEU A 1 179 ? -12.484 -15.352 -4.176 1 84.94 179 LEU A N 1
ATOM 1320 C CA . LEU A 1 179 ? -13.734 -14.82 -4.715 1 84.94 179 LEU A CA 1
ATOM 1321 C C . LEU A 1 179 ? -14.734 -15.938 -4.98 1 84.94 179 LEU A C 1
ATOM 1323 O O . LEU A 1 179 ? -14.352 -17.047 -5.367 1 84.94 179 LEU A O 1
ATOM 1327 N N . ASN A 1 180 ? -15.922 -15.938 -4.238 1 67.81 180 ASN A N 1
ATOM 1328 C CA . ASN A 1 180 ? -16.953 -16.953 -4.406 1 67.81 180 ASN A CA 1
ATOM 1329 C C . ASN A 1 180 ? -17.359 -17.109 -5.867 1 67.81 180 ASN A C 1
ATOM 1331 O O . ASN A 1 180 ? -17.719 -16.125 -6.52 1 67.81 180 ASN A O 1
ATOM 1335 N N . SER A 1 181 ? -16.656 -17.844 -6.531 1 53.03 181 SER A N 1
ATOM 1336 C CA . SER A 1 181 ? -17.266 -18.188 -7.812 1 53.03 181 SER A CA 1
ATOM 1337 C C . SER A 1 181 ? -18.5 -19.062 -7.625 1 53.03 181 SER A C 1
ATOM 1339 O O . SER A 1 181 ? -18.406 -20.203 -7.164 1 53.03 181 SER A O 1
ATOM 1341 N N . LYS A 1 182 ? -19.484 -18.688 -6.855 1 44.75 182 LYS A N 1
ATOM 1342 C CA . LYS A 1 182 ? -20.641 -19.562 -7.031 1 44.75 182 LYS A CA 1
ATOM 1343 C C . LYS A 1 182 ? -20.812 -19.969 -8.492 1 44.75 182 LYS A C 1
ATOM 1345 O O . LYS A 1 182 ? -20.812 -19.109 -9.383 1 44.75 182 LYS A O 1
ATOM 1350 N N . PRO A 1 183 ? -20.609 -21.203 -8.852 1 39.22 183 PRO A N 1
ATOM 1351 C CA . PRO A 1 183 ? -21.109 -21.516 -10.195 1 39.22 183 PRO A CA 1
ATOM 1352 C C . PRO A 1 183 ? -22.484 -20.891 -10.477 1 39.22 183 PRO A C 1
ATOM 1354 O O . PRO A 1 183 ? -23.266 -20.688 -9.555 1 39.22 183 PRO A O 1
ATOM 1357 N N . PRO A 1 184 ? -22.578 -20.031 -11.461 1 37.97 184 PRO A N 1
ATOM 1358 C CA . PRO A 1 184 ? -23.969 -19.688 -11.719 1 37.97 184 PRO A CA 1
ATOM 1359 C C . PRO A 1 184 ? -24.938 -20.844 -11.414 1 37.97 184 PRO A C 1
ATOM 1361 O O . PRO A 1 184 ? -24.609 -22 -11.664 1 37.97 184 PRO A O 1
ATOM 1364 N N . ASN A 1 185 ? -25.547 -20.797 -10.281 1 39.53 185 ASN A N 1
ATOM 1365 C CA . ASN A 1 185 ? -26.641 -21.766 -10.156 1 39.53 185 ASN A CA 1
ATOM 1366 C C . ASN A 1 185 ? -27.297 -22.047 -11.5 1 39.53 185 ASN A C 1
ATOM 1368 O O . ASN A 1 185 ? -27.797 -21.125 -12.156 1 39.53 185 ASN A O 1
ATOM 1372 N N . ALA A 1 186 ? -26.969 -23.109 -12.234 1 35.59 186 ALA A N 1
ATOM 1373 C CA . ALA A 1 186 ? -27.828 -23.641 -13.297 1 35.59 186 ALA A CA 1
ATOM 1374 C C . ALA A 1 186 ? -29.281 -23.734 -12.828 1 35.59 186 ALA A C 1
ATOM 1376 O O . ALA A 1 186 ? -29.609 -24.562 -11.992 1 35.59 186 ALA A O 1
ATOM 1377 N N . SER A 1 187 ? -29.969 -22.656 -12.586 1 34.09 187 SER A N 1
ATOM 1378 C CA . SER A 1 187 ? -31.422 -22.828 -12.539 1 34.09 187 SER A CA 1
ATOM 1379 C C . SER A 1 187 ? -31.906 -23.703 -13.688 1 34.09 187 SER A C 1
ATOM 1381 O O . SER A 1 187 ? -31.734 -23.359 -14.859 1 34.09 187 SER A O 1
ATOM 1383 N N . LYS A 1 188 ? -31.844 -25.016 -13.648 1 35.59 188 LYS A N 1
ATOM 1384 C CA . LYS A 1 188 ? -32.719 -25.922 -14.398 1 35.59 188 LYS A CA 1
ATOM 1385 C C . LYS A 1 188 ? -34.156 -25.438 -14.383 1 35.59 188 LYS A C 1
ATOM 1387 O O . LYS A 1 188 ? -34.844 -25.531 -13.359 1 35.59 188 LYS A O 1
ATOM 1392 N N . GLY A 1 189 ? -34.469 -24.312 -15 1 26.59 189 GLY A N 1
ATOM 1393 C CA . GLY A 1 189 ? -35.875 -24.203 -15.422 1 26.59 189 GLY A CA 1
ATOM 1394 C C . GLY A 1 189 ? -36.312 -25.359 -16.297 1 26.59 189 GLY A C 1
ATOM 1395 O O . GLY A 1 189 ? -35.719 -25.625 -17.344 1 26.59 189 GLY A O 1
ATOM 1396 N N . LYS A 1 190 ? -36.875 -26.406 -15.773 1 29.83 190 LYS A N 1
ATOM 1397 C CA . LYS A 1 190 ? -37.906 -27.281 -16.312 1 29.83 190 LYS A CA 1
ATOM 1398 C C . LYS A 1 190 ? -39 -26.484 -17.047 1 29.83 190 LYS A C 1
ATOM 1400 O O . LYS A 1 190 ? -39.656 -25.641 -16.469 1 29.83 190 LYS A O 1
ATOM 1405 N N . LEU A 1 191 ? -38.719 -26.266 -18.422 1 23.53 191 LEU A N 1
ATOM 1406 C CA . LEU A 1 191 ? -39.906 -26.406 -19.266 1 23.53 191 LEU A CA 1
ATOM 1407 C C . LEU A 1 191 ? -40.344 -27.875 -19.344 1 23.53 191 LEU A C 1
ATOM 1409 O O . LEU A 1 191 ? -39.5 -28.781 -19.344 1 23.53 191 LEU A O 1
ATOM 1413 N N . MET B 1 1 ? 14.531 36.344 -20.312 1 21.25 1 MET B N 1
ATOM 1414 C CA . MET B 1 1 ? 13.102 36.219 -20.047 1 21.25 1 MET B CA 1
ATOM 1415 C C . MET B 1 1 ? 12.789 34.938 -19.328 1 21.25 1 MET B C 1
ATOM 1417 O O . MET B 1 1 ? 13.039 33.844 -19.859 1 21.25 1 MET B O 1
ATOM 1421 N N . LEU B 1 2 ? 12.953 34.812 -18 1 23.23 2 LEU B N 1
ATOM 1422 C CA . LEU B 1 2 ? 13.023 33.719 -17.047 1 23.23 2 LEU B CA 1
ATOM 1423 C C . LEU B 1 2 ? 11.711 32.938 -17.016 1 23.23 2 LEU B C 1
ATOM 1425 O O . LEU B 1 2 ? 10.641 33.531 -16.891 1 23.23 2 LEU B O 1
ATOM 1429 N N . LEU B 1 3 ? 11.531 31.859 -17.781 1 25.92 3 LEU B N 1
ATOM 1430 C CA . LEU B 1 3 ? 10.32 31.078 -17.938 1 25.92 3 LEU B CA 1
ATOM 1431 C C . LEU B 1 3 ? 9.688 30.766 -16.578 1 25.92 3 LEU B C 1
ATOM 1433 O O . LEU B 1 3 ? 10.32 30.141 -15.727 1 25.92 3 LEU B O 1
ATOM 1437 N N . THR B 1 4 ? 8.953 31.688 -15.898 1 29.2 4 THR B N 1
ATOM 1438 C CA . THR B 1 4 ? 8.102 31.578 -14.719 1 29.2 4 THR B CA 1
ATOM 1439 C C . THR B 1 4 ? 7.258 30.297 -14.781 1 29.2 4 THR B C 1
ATOM 1441 O O . THR B 1 4 ? 6.375 30.172 -15.633 1 29.2 4 THR B O 1
ATOM 1444 N N . SER B 1 5 ? 7.852 29.172 -14.828 1 32.41 5 SER B N 1
ATOM 1445 C CA . SER B 1 5 ? 7.109 27.922 -14.852 1 32.41 5 SER B CA 1
ATOM 1446 C C . SER B 1 5 ? 5.926 27.953 -13.898 1 32.41 5 SER B C 1
ATOM 1448 O O . SER B 1 5 ? 6.074 28.328 -12.727 1 32.41 5 SER B O 1
ATOM 1450 N N . SER B 1 6 ? 4.742 28.422 -14.242 1 32.59 6 SER B N 1
ATOM 1451 C CA . SER B 1 6 ? 3.443 28.406 -13.578 1 32.59 6 SER B CA 1
ATOM 1452 C C . SER B 1 6 ? 3.281 27.172 -12.711 1 32.59 6 SER B C 1
ATOM 1454 O O . SER B 1 6 ? 3.264 26.047 -13.219 1 32.59 6 SER B O 1
ATOM 1456 N N . SER B 1 7 ? 3.906 27.047 -11.602 1 36.97 7 SER B N 1
ATOM 1457 C CA . SER B 1 7 ? 3.754 26.031 -10.555 1 36.97 7 SER B CA 1
ATOM 1458 C C . SER B 1 7 ? 2.295 25.609 -10.406 1 36.97 7 SER B C 1
ATOM 1460 O O . SER B 1 7 ? 1.436 26.438 -10.078 1 36.97 7 SER B O 1
ATOM 1462 N N . ALA B 1 8 ? 1.628 24.969 -11.336 1 40.97 8 ALA B N 1
ATOM 1463 C CA . ALA B 1 8 ? 0.245 24.5 -11.273 1 40.97 8 ALA B CA 1
ATOM 1464 C C . ALA B 1 8 ? -0.19 24.266 -9.828 1 40.97 8 ALA B C 1
ATOM 1466 O O . ALA B 1 8 ? 0.516 23.609 -9.062 1 40.97 8 ALA B O 1
ATOM 1467 N N . LEU B 1 9 ? -0.975 25.094 -9.336 1 45.12 9 LEU B N 1
ATOM 1468 C CA . LEU B 1 9 ? -1.607 24.984 -8.031 1 45.12 9 LEU B CA 1
ATOM 1469 C C . LEU B 1 9 ? -2.068 23.547 -7.77 1 45.12 9 LEU B C 1
ATOM 1471 O O . LEU B 1 9 ? -2.68 22.922 -8.641 1 45.12 9 LEU B O 1
ATOM 1475 N N . LEU B 1 10 ? -1.4 22.719 -7.125 1 53.62 10 LEU B N 1
ATOM 1476 C CA . LEU B 1 10 ? -1.958 21.438 -6.68 1 53.62 10 LEU B CA 1
ATOM 1477 C C . LEU B 1 10 ? -3.404 21.609 -6.227 1 53.62 10 LEU B C 1
ATOM 1479 O O . LEU B 1 10 ? -3.795 22.688 -5.773 1 53.62 10 LEU B O 1
ATOM 1483 N N . PRO B 1 11 ? -4.398 20.891 -6.785 1 50.31 11 PRO B N 1
ATOM 1484 C CA . PRO B 1 11 ? -5.82 21.016 -6.465 1 50.31 11 PRO B CA 1
ATOM 1485 C C . PRO B 1 11 ? -6.066 21.703 -5.125 1 50.31 11 PRO B C 1
ATOM 1487 O O . PRO B 1 11 ? -7.051 22.438 -4.969 1 50.31 11 PRO B O 1
ATOM 1490 N N . SER B 1 12 ? -5.363 21.297 -4.023 1 51.06 12 SER B N 1
ATOM 1491 C CA . SER B 1 12 ? -5.719 21.797 -2.699 1 51.06 12 SER B CA 1
ATOM 1492 C C . SER B 1 12 ? -5.457 23.297 -2.588 1 51.06 12 SER B C 1
ATOM 1494 O O . SER B 1 12 ? -5.664 23.891 -1.528 1 51.06 12 SER B O 1
ATOM 1496 N N . ASP B 1 13 ? -4.977 23.891 -3.578 1 57.06 13 ASP B N 1
ATOM 1497 C CA . ASP B 1 13 ? -4.32 25.156 -3.264 1 57.06 13 ASP B CA 1
ATOM 1498 C C . ASP B 1 13 ? -5.324 26.172 -2.752 1 57.06 13 ASP B C 1
ATOM 1500 O O . ASP B 1 13 ? -4.949 27.297 -2.393 1 57.06 13 ASP B O 1
ATOM 1504 N N . ASP B 1 14 ? -6.641 25.609 -2.752 1 72.5 14 ASP B N 1
ATOM 1505 C CA . ASP B 1 14 ? -7.461 26.578 -2.037 1 72.5 14 ASP B CA 1
ATOM 1506 C C . ASP B 1 14 ? -7.602 26.203 -0.564 1 72.5 14 ASP B C 1
ATOM 1508 O O . ASP B 1 14 ? -8.625 25.656 -0.155 1 72.5 14 ASP B O 1
ATOM 1512 N N . TYR B 1 15 ? -6.613 26.469 0.265 1 86.44 15 TYR B N 1
ATOM 1513 C CA . TYR B 1 15 ? -6.598 26.125 1.685 1 86.44 15 TYR B CA 1
ATOM 1514 C C . TYR B 1 15 ? -7.719 26.844 2.428 1 86.44 15 TYR B C 1
ATOM 1516 O O . TYR B 1 15 ? -8.055 26.484 3.557 1 86.44 15 TYR B O 1
ATOM 1524 N N . SER B 1 16 ? -8.43 27.797 1.798 1 90.19 16 SER B N 1
ATOM 1525 C CA . SER B 1 16 ? -9.523 28.516 2.449 1 90.19 16 SER B CA 1
ATOM 1526 C C . SER B 1 16 ? -10.766 27.625 2.57 1 90.19 16 SER B C 1
ATOM 1528 O O . SER B 1 16 ? -11.648 27.906 3.389 1 90.19 16 SER B O 1
ATOM 1530 N N . SER B 1 17 ? -10.828 26.609 1.775 1 92.12 17 SER B N 1
ATOM 1531 C CA . SER B 1 17 ? -12 25.734 1.796 1 92.12 17 SER B CA 1
ATOM 1532 C C . SER B 1 17 ? -11.844 24.625 2.832 1 92.12 17 SER B C 1
ATOM 1534 O O . SER B 1 17 ? -12.789 23.875 3.092 1 92.12 17 SER B O 1
ATOM 1536 N N . ILE B 1 18 ? -10.656 24.5 3.381 1 96.31 18 ILE B N 1
ATOM 1537 C CA . ILE B 1 18 ? -10.43 23.469 4.391 1 96.31 18 ILE B CA 1
ATOM 1538 C C . ILE B 1 18 ? -11.203 23.812 5.66 1 96.31 18 ILE B C 1
ATOM 1540 O O . ILE B 1 18 ? -11.062 24.922 6.203 1 96.31 18 ILE B O 1
ATOM 1544 N N . GLU B 1 19 ? -12.031 22.906 6.062 1 97.25 19 GLU B N 1
ATOM 1545 C CA . GLU B 1 19 ? -12.812 23.094 7.285 1 97.25 19 GLU B CA 1
ATOM 1546 C C . GLU B 1 19 ? -12.016 22.656 8.516 1 97.25 19 GLU B C 1
ATOM 1548 O O . GLU B 1 19 ? -10.945 22.062 8.391 1 97.25 19 GLU B O 1
ATOM 1553 N N . GLY B 1 20 ? -12.555 22.906 9.711 1 97.88 20 GLY B N 1
ATOM 1554 C CA . GLY B 1 20 ? -11.945 22.469 10.953 1 97.88 20 GLY B CA 1
ATOM 1555 C C . GLY B 1 20 ? -11.664 23.594 11.93 1 97.88 20 GLY B C 1
ATOM 1556 O O . GLY B 1 20 ? -12.125 24.719 11.727 1 97.88 20 GLY B O 1
ATOM 1557 N N . ASN B 1 21 ? -10.961 23.297 13.023 1 97.81 21 ASN B N 1
ATOM 1558 C CA . ASN B 1 21 ? -10.906 24.203 14.156 1 97.81 21 ASN B CA 1
ATOM 1559 C C . ASN B 1 21 ? -9.555 24.906 14.25 1 97.81 21 ASN B C 1
ATOM 1561 O O . ASN B 1 21 ? -9.242 25.531 15.266 1 97.81 21 ASN B O 1
ATOM 1565 N N . VAL B 1 22 ? -8.711 24.75 13.219 1 96.44 22 VAL B N 1
ATOM 1566 C CA . VAL B 1 22 ? -7.398 25.391 13.273 1 96.44 22 VAL B CA 1
ATOM 1567 C C . VAL B 1 22 ? -7.414 26.672 12.445 1 96.44 22 VAL B C 1
ATOM 1569 O O . VAL B 1 22 ? -8.289 26.875 11.602 1 96.44 22 VAL B O 1
ATOM 1572 N N . ALA B 1 23 ? -6.453 27.562 12.734 1 95.94 23 ALA B N 1
ATOM 1573 C CA . ALA B 1 23 ? -6.352 28.859 12.047 1 95.94 23 ALA B CA 1
ATOM 1574 C C . ALA B 1 23 ? -6.047 28.672 10.562 1 95.94 23 ALA B C 1
ATOM 1576 O O . ALA B 1 23 ? -5.492 27.641 10.164 1 95.94 23 ALA B O 1
ATOM 1577 N N . LEU B 1 24 ? -6.398 29.672 9.773 1 95.25 24 LEU B N 1
ATOM 1578 C CA . LEU B 1 24 ? -6.215 29.625 8.328 1 95.25 24 LEU B CA 1
ATOM 1579 C C . LEU B 1 24 ? -4.746 29.422 7.973 1 95.25 24 LEU B C 1
ATOM 1581 O O . LEU B 1 24 ? -4.422 28.688 7.039 1 95.25 24 LEU B O 1
ATOM 1585 N N . ALA B 1 25 ? -3.877 30.094 8.734 1 94.69 25 ALA B N 1
ATOM 1586 C CA . ALA B 1 25 ? -2.447 29.953 8.469 1 94.69 25 ALA B CA 1
ATOM 1587 C C . ALA B 1 25 ? -1.977 28.516 8.688 1 94.69 25 ALA B C 1
ATOM 1589 O O . ALA B 1 25 ? -1.104 28.031 7.965 1 94.69 25 ALA B O 1
ATOM 1590 N N . GLN B 1 26 ? -2.531 27.859 9.672 1 95.81 26 GLN B N 1
ATOM 1591 C CA . GLN B 1 26 ? -2.186 26.469 9.938 1 95.81 26 GLN B CA 1
ATOM 1592 C C . GLN B 1 26 ? -2.748 25.547 8.859 1 95.81 26 GLN B C 1
ATOM 1594 O O . GLN B 1 26 ? -2.094 24.578 8.461 1 95.81 26 GLN B O 1
ATOM 1599 N N . LYS B 1 27 ? -3.936 25.844 8.398 1 95.88 27 LYS B N 1
ATOM 1600 C CA . LYS B 1 27 ? -4.512 25.109 7.289 1 95.88 27 LYS B CA 1
ATOM 1601 C C . LYS B 1 27 ? -3.641 25.219 6.039 1 95.88 27 LYS B C 1
ATOM 1603 O O . LYS B 1 27 ? -3.402 24.219 5.352 1 95.88 27 LYS B O 1
ATOM 1608 N N . GLN B 1 28 ? -3.184 26.391 5.805 1 93.88 28 GLN B N 1
ATOM 1609 C CA . GLN B 1 28 ? -2.316 26.625 4.656 1 93.88 28 GLN B CA 1
ATOM 1610 C C . GLN B 1 28 ? -1.036 25.797 4.758 1 93.88 28 GLN B C 1
ATOM 1612 O O . GLN B 1 28 ? -0.626 25.156 3.787 1 93.88 28 GLN B O 1
ATOM 1617 N N . ARG B 1 29 ? -0.441 25.859 5.918 1 94.5 29 ARG B N 1
ATOM 1618 C CA . ARG B 1 29 ? 0.8 25.109 6.117 1 94.5 29 ARG B CA 1
ATOM 1619 C C . ARG B 1 29 ? 0.576 23.609 5.953 1 94.5 29 ARG B C 1
ATOM 1621 O O . ARG B 1 29 ? 1.369 22.938 5.301 1 94.5 29 ARG B O 1
ATOM 1628 N N . CYS B 1 30 ? -0.453 23.094 6.531 1 95.5 30 CYS B N 1
ATOM 1629 C CA . CYS B 1 30 ? -0.794 21.672 6.379 1 95.5 30 CYS B CA 1
ATOM 1630 C C . CYS B 1 30 ? -0.972 21.312 4.906 1 95.5 30 CYS B C 1
ATOM 1632 O O . CYS B 1 30 ? -0.45 20.297 4.445 1 95.5 30 CYS B O 1
ATOM 1634 N N . ALA B 1 31 ? -1.672 22.141 4.176 1 93.19 31 ALA B N 1
ATOM 1635 C CA . ALA B 1 31 ? -1.947 21.906 2.76 1 93.19 31 ALA B CA 1
ATOM 1636 C C . ALA B 1 31 ? -0.658 21.891 1.944 1 93.19 31 ALA B C 1
ATOM 1638 O O . ALA B 1 31 ? -0.498 21.062 1.037 1 93.19 31 ALA B O 1
ATOM 1639 N N . GLU B 1 32 ? 0.217 22.766 2.242 1 90.75 32 GLU B N 1
ATOM 1640 C CA . GLU B 1 32 ? 1.487 22.844 1.527 1 90.75 32 GLU B CA 1
ATOM 1641 C C . GLU B 1 32 ? 2.332 21.594 1.744 1 90.75 32 GLU B C 1
ATOM 1643 O O . GLU B 1 32 ? 2.895 21.047 0.794 1 90.75 32 GLU B O 1
ATOM 1648 N N . ILE B 1 33 ? 2.412 21.203 2.979 1 91.25 33 ILE B N 1
ATOM 1649 C CA . ILE B 1 33 ? 3.189 20.016 3.303 1 91.25 33 ILE B CA 1
ATOM 1650 C C . ILE B 1 33 ? 2.547 18.781 2.66 1 91.25 33 ILE B C 1
ATOM 1652 O O . ILE B 1 33 ? 3.238 17.953 2.076 1 91.25 33 ILE B O 1
ATOM 1656 N N . PHE B 1 34 ? 1.255 18.734 2.777 1 91.81 34 PHE B N 1
ATOM 1657 C CA . PHE B 1 34 ? 0.501 17.641 2.18 1 91.81 34 PHE B CA 1
ATOM 1658 C C . PHE B 1 34 ? 0.758 17.562 0.68 1 91.81 34 PHE B C 1
ATOM 1660 O O . PHE B 1 34 ? 1.029 16.484 0.149 1 91.81 34 PHE B O 1
ATOM 1667 N N . ALA B 1 35 ? 0.728 18.625 0.016 1 87.5 35 ALA B N 1
ATOM 1668 C CA . ALA B 1 35 ? 0.944 18.688 -1.427 1 87.5 35 ALA B CA 1
ATOM 1669 C C . ALA B 1 35 ? 2.336 18.188 -1.8 1 87.5 35 ALA B C 1
ATOM 1671 O O . ALA B 1 35 ? 2.516 17.547 -2.838 1 87.5 35 ALA B O 1
ATOM 1672 N N . HIS B 1 36 ? 3.213 18.516 -1.019 1 84.69 36 HIS B N 1
ATOM 1673 C CA . HIS B 1 36 ? 4.582 18.078 -1.262 1 84.69 36 HIS B CA 1
ATOM 1674 C C . HIS B 1 36 ? 4.684 16.547 -1.269 1 84.69 36 HIS B C 1
ATOM 1676 O O . HIS B 1 36 ? 5.355 15.969 -2.127 1 84.69 36 HIS B O 1
ATOM 1682 N N . PHE B 1 37 ? 3.992 15.898 -0.467 1 84.81 37 PHE B N 1
ATOM 1683 C CA . PHE B 1 37 ? 4.133 14.453 -0.298 1 84.81 37 PHE B CA 1
ATOM 1684 C C . PHE B 1 37 ? 3.252 13.703 -1.287 1 84.81 37 PHE B C 1
ATOM 1686 O O . PHE B 1 37 ? 3.535 12.555 -1.634 1 84.81 37 PHE B O 1
ATOM 1693 N N . ILE B 1 38 ? 2.109 14.234 -1.75 1 81.5 38 ILE B N 1
ATOM 1694 C CA . ILE B 1 38 ? 1.236 13.508 -2.666 1 81.5 38 ILE B CA 1
ATOM 1695 C C . ILE B 1 38 ? 1.657 13.781 -4.109 1 81.5 38 ILE B C 1
ATOM 1697 O O . ILE B 1 38 ? 1.271 13.055 -5.023 1 81.5 38 ILE B O 1
ATOM 1701 N N . GLY B 1 39 ? 2.26 14.906 -4.578 1 66.81 39 GLY B N 1
ATOM 1702 C CA . GLY B 1 39 ? 2.303 15.164 -6.008 1 66.81 39 GLY B CA 1
ATOM 1703 C C . GLY B 1 39 ? 3.479 16.031 -6.422 1 66.81 39 GLY B C 1
ATOM 1704 O O . GLY B 1 39 ? 3.557 16.469 -7.574 1 66.81 39 GLY B O 1
ATOM 1705 N N . GLN B 1 40 ? 4.281 16.656 -5.57 1 60.5 40 GLN B N 1
ATOM 1706 C CA . GLN B 1 40 ? 5.137 17.703 -6.145 1 60.5 40 GLN B CA 1
ATOM 1707 C C . GLN B 1 40 ? 6.074 17.109 -7.195 1 60.5 40 GLN B C 1
ATOM 1709 O O . GLN B 1 40 ? 6.164 17.625 -8.312 1 60.5 40 GLN B O 1
ATOM 1714 N N . PRO B 1 41 ? 6.867 16.172 -6.852 1 58.69 41 PRO B N 1
ATOM 1715 C CA . PRO B 1 41 ? 7.531 15.805 -8.109 1 58.69 41 PRO B CA 1
ATOM 1716 C C . PRO B 1 41 ? 6.703 14.836 -8.953 1 58.69 41 PRO B C 1
ATOM 1718 O O . PRO B 1 41 ? 6.234 13.82 -8.445 1 58.69 41 PRO B O 1
ATOM 1721 N N . ALA B 1 42 ? 6.156 15.398 -10.109 1 64.81 42 ALA B N 1
ATOM 1722 C CA . ALA B 1 42 ? 5.344 14.664 -11.078 1 64.81 42 ALA B CA 1
ATOM 1723 C C . ALA B 1 42 ? 5.898 13.266 -11.32 1 64.81 42 ALA B C 1
ATOM 1725 O O . ALA B 1 42 ? 5.184 12.383 -11.789 1 64.81 42 ALA B O 1
ATOM 1726 N N . THR B 1 43 ? 6.984 13.055 -10.633 1 77.38 43 THR B N 1
ATOM 1727 C CA . THR B 1 43 ? 7.602 11.781 -10.969 1 77.38 43 THR B CA 1
ATOM 1728 C C . THR B 1 43 ? 7.574 10.828 -9.781 1 77.38 43 THR B C 1
ATOM 1730 O O . THR B 1 43 ? 8.086 9.711 -9.859 1 77.38 43 THR B O 1
ATOM 1733 N N . SER B 1 44 ? 6.887 11.258 -8.68 1 87.12 44 SER B N 1
ATOM 1734 C CA . SER B 1 44 ? 6.852 10.367 -7.523 1 87.12 44 SER B CA 1
ATOM 1735 C C . SER B 1 44 ? 5.738 9.336 -7.656 1 87.12 44 SER B C 1
ATOM 1737 O O . SER B 1 44 ? 4.777 9.539 -8.398 1 87.12 44 SER B O 1
ATOM 1739 N N . PHE B 1 45 ? 5.914 8.258 -6.965 1 94.12 45 PHE B N 1
ATOM 1740 C CA . PHE B 1 45 ? 4.906 7.199 -6.992 1 94.12 45 PHE B CA 1
ATOM 1741 C C . PHE B 1 45 ? 3.553 7.734 -6.539 1 94.12 45 PHE B C 1
ATOM 1743 O O . PHE B 1 45 ? 3.453 8.398 -5.504 1 94.12 45 PHE B O 1
ATOM 1750 N N . GLY B 1 46 ? 2.527 7.496 -7.348 1 91.94 46 GLY B N 1
ATOM 1751 C CA . GLY B 1 46 ? 1.157 7.812 -6.977 1 91.94 46 GLY B CA 1
ATOM 1752 C C . GLY B 1 46 ? 0.797 9.266 -7.207 1 91.94 46 GLY B C 1
ATOM 1753 O O . GLY B 1 46 ? -0.304 9.703 -6.863 1 91.94 46 GLY B O 1
ATOM 1754 N N . ALA B 1 47 ? 1.668 10 -7.801 1 90.25 47 ALA B N 1
ATOM 1755 C CA . ALA B 1 47 ? 1.466 11.438 -7.973 1 90.25 47 ALA B CA 1
ATOM 1756 C C . ALA B 1 47 ? 0.217 11.719 -8.805 1 90.25 47 ALA B C 1
ATOM 1758 O O . ALA B 1 47 ? -0.52 12.672 -8.523 1 90.25 47 ALA B O 1
ATOM 1759 N N . ALA B 1 48 ? -0.048 10.875 -9.766 1 89.06 48 ALA B N 1
ATOM 1760 C CA . ALA B 1 48 ? -1.2 11.078 -10.641 1 89.06 48 ALA B CA 1
ATOM 1761 C C . ALA B 1 48 ? -2.508 10.953 -9.867 1 89.06 48 ALA B C 1
ATOM 1763 O O . ALA B 1 48 ? -3.484 11.641 -10.172 1 89.06 48 ALA B O 1
ATOM 1764 N N . ILE B 1 49 ? -2.52 10.148 -8.875 1 93 49 ILE B N 1
ATOM 1765 C CA . ILE B 1 49 ? -3.695 9.961 -8.031 1 93 49 ILE B CA 1
ATOM 1766 C C . ILE B 1 49 ? -3.713 11.008 -6.922 1 93 49 ILE B C 1
ATOM 1768 O O . ILE B 1 49 ? -4.758 11.602 -6.637 1 93 49 ILE B O 1
ATOM 1772 N N . GLY B 1 50 ? -2.521 11.203 -6.352 1 92.44 50 GLY B N 1
ATOM 1773 C CA . GLY B 1 50 ? -2.391 12.125 -5.234 1 92.44 50 GLY B CA 1
ATOM 1774 C C . GLY B 1 50 ? -2.861 13.531 -5.566 1 92.44 50 GLY B C 1
ATOM 1775 O O . GLY B 1 50 ? -3.414 14.227 -4.711 1 92.44 50 GLY B O 1
ATOM 1776 N N . ARG B 1 51 ? -2.732 13.875 -6.77 1 88.19 51 ARG B N 1
ATOM 1777 C CA . ARG B 1 51 ? -3.094 15.227 -7.188 1 88.19 51 ARG B CA 1
ATOM 1778 C C . ARG B 1 51 ? -4.602 15.438 -7.109 1 88.19 51 ARG B C 1
ATOM 1780 O O . ARG B 1 51 ? -5.074 16.578 -7.102 1 88.19 51 ARG B O 1
ATOM 1787 N N . ASN B 1 52 ? -5.297 14.391 -7.008 1 91 52 ASN B N 1
ATOM 1788 C CA . ASN B 1 52 ? -6.75 14.484 -6.945 1 91 52 ASN B CA 1
ATOM 1789 C C . ASN B 1 52 ? -7.258 14.391 -5.508 1 91 52 ASN B C 1
ATOM 1791 O O . ASN B 1 52 ? -8.461 14.492 -5.262 1 91 52 ASN B O 1
ATOM 1795 N N . LEU B 1 53 ? -6.398 14.242 -4.52 1 93.88 53 LEU B N 1
ATOM 1796 C CA . LEU B 1 53 ? -6.773 14.219 -3.111 1 93.88 53 LEU B CA 1
ATOM 1797 C C . LEU B 1 53 ? -7.055 15.625 -2.594 1 93.88 53 LEU B C 1
ATOM 1799 O O . LEU B 1 53 ? -6.25 16.531 -2.797 1 93.88 53 LEU B O 1
ATOM 1803 N N . ARG B 1 54 ? -8.172 15.773 -1.961 1 93.69 54 ARG B N 1
ATOM 1804 C CA . ARG B 1 54 ? -8.516 17.047 -1.33 1 93.69 54 ARG B CA 1
ATOM 1805 C C . ARG B 1 54 ? -8.43 16.938 0.189 1 93.69 54 ARG B C 1
ATOM 1807 O O . ARG B 1 54 ? -9.125 16.125 0.801 1 93.69 54 ARG B O 1
ATOM 1814 N N . LEU B 1 55 ? -7.57 17.75 0.777 1 96.25 55 LEU B N 1
ATOM 1815 C CA . LEU B 1 55 ? -7.602 17.906 2.227 1 96.25 55 LEU B CA 1
ATOM 1816 C C . LEU B 1 55 ? -8.797 18.75 2.658 1 96.25 55 LEU B C 1
ATOM 1818 O O . LEU B 1 55 ? -8.797 19.969 2.504 1 96.25 55 LEU B O 1
ATOM 1822 N N . ALA B 1 56 ? -9.75 18.094 3.25 1 97 56 ALA B N 1
ATOM 1823 C CA . ALA B 1 56 ? -11.047 18.75 3.445 1 97 56 ALA B CA 1
ATOM 1824 C C . ALA B 1 56 ? -11.18 19.297 4.863 1 97 56 ALA B C 1
ATOM 1826 O O . ALA B 1 56 ? -11.828 20.328 5.078 1 97 56 ALA B O 1
ATOM 1827 N N . VAL B 1 57 ? -10.656 18.625 5.793 1 98 57 VAL B N 1
ATOM 1828 C CA . VAL B 1 57 ? -10.844 19 7.195 1 98 57 VAL B CA 1
ATOM 1829 C C . VAL B 1 57 ? -9.523 18.859 7.949 1 98 57 VAL B C 1
ATOM 1831 O O . VAL B 1 57 ? -8.781 17.891 7.738 1 98 57 VAL B O 1
ATOM 1834 N N . VAL B 1 58 ? -9.227 19.797 8.781 1 98.38 58 VAL B N 1
ATOM 1835 C CA . VAL B 1 58 ? -8.133 19.719 9.742 1 98.38 58 VAL B CA 1
ATOM 1836 C C . VAL B 1 58 ? -8.625 20.156 11.117 1 98.38 58 VAL B C 1
ATOM 1838 O O . VAL B 1 58 ? -9.008 21.312 11.305 1 98.38 58 VAL B O 1
ATOM 1841 N N . ASN B 1 59 ? -8.594 19.234 12.062 1 98.69 59 ASN B N 1
ATOM 1842 C CA . ASN B 1 59 ? -8.914 19.5 13.461 1 98.69 59 ASN B CA 1
ATOM 1843 C C . ASN B 1 59 ? -7.746 19.141 14.375 1 98.69 59 ASN B C 1
ATOM 1845 O O . ASN B 1 59 ? -7.066 18.141 14.164 1 98.69 59 ASN B O 1
ATOM 1849 N N . VAL B 1 60 ? -7.605 19.953 15.375 1 97.94 60 VAL B N 1
ATOM 1850 C CA . VAL B 1 60 ? -6.668 19.641 16.453 1 97.94 60 VAL B CA 1
ATOM 1851 C C . VAL B 1 60 ? -7.344 19.859 17.797 1 97.94 60 VAL B C 1
ATOM 1853 O O . VAL B 1 60 ? -8.055 20.844 18 1 97.94 60 VAL B O 1
ATOM 1856 N N . TYR B 1 61 ? -7.078 18.906 18.641 1 96.19 61 TYR B N 1
ATOM 1857 C CA . TYR B 1 61 ? -7.715 18.922 19.953 1 96.19 61 TYR B CA 1
ATOM 1858 C C . TYR B 1 61 ? -6.672 18.844 21.062 1 96.19 61 TYR B C 1
ATOM 1860 O O . TYR B 1 61 ? -5.574 18.312 20.859 1 96.19 61 TYR B O 1
ATOM 1868 N N . GLY B 1 62 ? -7 19.375 22.281 1 93 62 GLY B N 1
ATOM 1869 C CA . GLY B 1 62 ? -6.215 19.172 23.484 1 93 62 GLY B CA 1
ATOM 1870 C C . GLY B 1 62 ? -5.098 20.188 23.656 1 93 62 GLY B C 1
ATOM 1871 O O . GLY B 1 62 ? -4.215 20.016 24.5 1 93 62 GLY B O 1
ATOM 1872 N N . LEU B 1 63 ? -5.133 21.219 22.891 1 87.25 63 LEU B N 1
ATOM 1873 C CA . LEU B 1 63 ? -4.035 22.172 22.922 1 87.25 63 LEU B CA 1
ATOM 1874 C C . LEU B 1 63 ? -4.055 22.984 24.219 1 87.25 63 LEU B C 1
ATOM 1876 O O . LEU B 1 63 ? -3.006 23.406 24.703 1 87.25 63 LEU B O 1
ATOM 1880 N N . THR B 1 64 ? -5.188 23.266 24.703 1 84 64 THR B N 1
ATOM 1881 C CA . THR B 1 64 ? -5.305 24.109 25.875 1 84 64 THR B CA 1
ATOM 1882 C C . THR B 1 64 ? -5.285 23.281 27.156 1 84 64 THR B C 1
ATOM 1884 O O . THR B 1 64 ? -5.301 23.828 28.266 1 84 64 THR B O 1
ATOM 1887 N N . ASP B 1 65 ? -5.359 21.938 26.953 1 73.94 65 ASP B N 1
ATOM 1888 C CA . ASP B 1 65 ? -5.332 21.062 28.109 1 73.94 65 ASP B CA 1
ATOM 1889 C C . ASP B 1 65 ? -3.898 20.688 28.484 1 73.94 65 ASP B C 1
ATOM 1891 O O . ASP B 1 65 ? -3.17 20.109 27.672 1 73.94 65 ASP B O 1
ATOM 1895 N N . SER B 1 66 ? -3.402 21.266 29.578 1 70.69 66 SER B N 1
ATOM 1896 C CA . SER B 1 66 ? -2.02 21.047 30 1 70.69 66 SER B CA 1
ATOM 1897 C C . SER B 1 66 ? -1.757 19.562 30.281 1 70.69 66 SER B C 1
ATOM 1899 O O . SER B 1 66 ? -0.614 19.109 30.203 1 70.69 66 SER B O 1
ATOM 1901 N N . THR B 1 67 ? -2.697 18.859 30.578 1 66.31 67 THR B N 1
ATOM 1902 C CA . THR B 1 67 ? -2.473 17.484 31.016 1 66.31 67 THR B CA 1
ATOM 1903 C C . THR B 1 67 ? -3.035 16.5 30 1 66.31 67 THR B C 1
ATOM 1905 O O . THR B 1 67 ? -2.861 15.281 30.141 1 66.31 67 THR B O 1
ATOM 1908 N N . GLY B 1 68 ? -3.572 17.078 28.953 1 75.56 68 GLY B N 1
ATOM 1909 C CA . GLY B 1 68 ? -4.32 16.141 28.125 1 75.56 68 GLY B CA 1
ATOM 1910 C C . GLY B 1 68 ? -3.586 15.75 26.859 1 75.56 68 GLY B C 1
ATOM 1911 O O . GLY B 1 68 ? -2.541 16.312 26.531 1 75.56 68 GLY B O 1
ATOM 1912 N N . ARG B 1 69 ? -4.051 14.695 26.281 1 87.25 69 ARG B N 1
ATOM 1913 C CA . ARG B 1 69 ? -3.572 14.18 25 1 87.25 69 ARG B CA 1
ATOM 1914 C C . ARG B 1 69 ? -3.922 15.133 23.859 1 87.25 69 ARG B C 1
ATOM 1916 O O . ARG B 1 69 ? -5.062 15.578 23.75 1 87.25 69 ARG B O 1
ATOM 1923 N N . LYS B 1 70 ? -2.846 15.57 23.188 1 93.56 70 LYS B N 1
ATOM 1924 C CA . LYS B 1 70 ? -3.072 16.328 21.953 1 93.56 70 LYS B CA 1
ATOM 1925 C C . LYS B 1 70 ? -3.322 15.398 20.766 1 93.56 70 LYS B C 1
ATOM 1927 O O . LYS B 1 70 ? -2.627 14.391 20.609 1 93.56 70 LYS B O 1
ATOM 1932 N N . GLU B 1 71 ? -4.375 15.758 20 1 96.56 71 GLU B N 1
ATOM 1933 C CA . GLU B 1 71 ? -4.77 14.906 18.891 1 96.56 71 GLU B CA 1
ATOM 1934 C C . GLU B 1 71 ? -5.148 15.734 17.656 1 96.56 71 GLU B C 1
ATOM 1936 O O . GLU B 1 71 ? -5.582 16.875 17.797 1 96.56 71 GLU B O 1
ATOM 1941 N N . ALA B 1 72 ? -4.902 15.156 16.516 1 98.44 72 ALA B N 1
ATOM 1942 C CA . ALA B 1 72 ? -5.348 15.773 15.281 1 98.44 72 ALA B CA 1
ATOM 1943 C C . ALA B 1 72 ? -6.188 14.812 14.453 1 98.44 72 ALA B C 1
ATOM 1945 O O . ALA B 1 72 ? -5.996 13.594 14.516 1 98.44 72 ALA B O 1
ATOM 1946 N N . GLU B 1 73 ? -7.102 15.398 13.742 1 98.81 73 GLU B N 1
ATOM 1947 C CA . GLU B 1 73 ? -7.941 14.695 12.773 1 98.81 73 GLU B CA 1
ATOM 1948 C C . GLU B 1 73 ? -7.922 15.398 11.414 1 98.81 73 GLU B C 1
ATOM 1950 O O . GLU B 1 73 ? -8.102 16.625 11.344 1 98.81 73 GLU B O 1
ATOM 1955 N N . THR B 1 74 ? -7.684 14.633 10.414 1 98.69 74 THR B N 1
ATOM 1956 C CA . THR B 1 74 ? -7.82 15.164 9.062 1 98.69 74 THR B CA 1
ATOM 1957 C C . THR B 1 74 ? -8.773 14.305 8.234 1 98.69 74 THR B C 1
ATOM 1959 O O . THR B 1 74 ? -8.938 13.117 8.508 1 98.69 74 THR B O 1
ATOM 1962 N N . VAL B 1 75 ? -9.414 14.961 7.301 1 98.69 75 VAL B N 1
ATOM 1963 C CA . VAL B 1 75 ? -10.25 14.273 6.324 1 98.69 75 VAL B CA 1
ATOM 1964 C C . VAL B 1 75 ? -9.789 14.625 4.91 1 98.69 75 VAL B C 1
ATOM 1966 O O . VAL B 1 75 ? -9.688 15.797 4.559 1 98.69 75 VAL B O 1
ATOM 1969 N N . CYS B 1 76 ? -9.523 13.625 4.156 1 97.5 76 CYS B N 1
ATOM 1970 C CA . CYS B 1 76 ? -9.242 13.781 2.734 1 97.5 76 CYS B CA 1
ATOM 1971 C C . CYS B 1 76 ? -10.344 13.148 1.89 1 97.5 76 CYS B C 1
ATOM 1973 O O . CYS B 1 76 ? -10.984 12.18 2.314 1 97.5 76 CYS B O 1
ATOM 1975 N N . GLU B 1 77 ? -10.547 13.727 0.753 1 97.62 77 GLU B N 1
ATOM 1976 C CA . GLU B 1 77 ? -11.609 13.242 -0.123 1 97.62 77 GLU B CA 1
ATOM 1977 C C . GLU B 1 77 ? -11.078 12.977 -1.531 1 97.62 77 GLU B C 1
ATOM 1979 O O . GLU B 1 77 ? -10.234 13.719 -2.033 1 97.62 77 GLU B O 1
ATOM 1984 N N . ILE B 1 78 ? -11.641 11.953 -2.182 1 97.38 78 ILE B N 1
ATOM 1985 C CA . ILE B 1 78 ? -11.273 11.617 -3.551 1 97.38 78 ILE B CA 1
ATOM 1986 C C . ILE B 1 78 ? -12.328 10.703 -4.164 1 97.38 78 ILE B C 1
ATOM 1988 O O . ILE B 1 78 ? -13.016 9.969 -3.449 1 97.38 78 ILE B O 1
ATOM 1992 N N . GLU B 1 79 ? -12.461 10.75 -5.43 1 98.62 79 GLU B N 1
ATOM 1993 C CA . GLU B 1 79 ? -13.32 9.82 -6.168 1 98.62 79 GLU B CA 1
ATOM 1994 C C . GLU B 1 79 ? -12.508 8.648 -6.727 1 98.62 79 GLU B C 1
ATOM 1996 O O . GLU B 1 79 ? -11.406 8.844 -7.25 1 98.62 79 GLU B O 1
ATOM 2001 N N . VAL B 1 80 ? -13.086 7.434 -6.648 1 98.56 80 VAL B N 1
ATOM 2002 C CA . VAL B 1 80 ? -12.438 6.27 -7.238 1 98.56 80 VAL B CA 1
ATOM 2003 C C . VAL B 1 80 ? -12.531 6.34 -8.758 1 98.56 80 VAL B C 1
ATOM 2005 O O . VAL B 1 80 ? -13.617 6.215 -9.328 1 98.56 80 VAL B O 1
ATOM 2008 N N . THR B 1 81 ? -11.406 6.555 -9.383 1 96.88 81 THR B N 1
ATOM 2009 C CA . THR B 1 81 ? -11.32 6.551 -10.836 1 96.88 81 THR B CA 1
ATOM 2010 C C . THR B 1 81 ? -10.727 5.234 -11.344 1 96.88 81 THR B C 1
ATOM 2012 O O . THR B 1 81 ? -10.234 4.43 -10.547 1 96.88 81 THR B O 1
ATOM 2015 N N . ARG B 1 82 ? -10.75 4.988 -12.586 1 94.44 82 ARG B N 1
ATOM 2016 C CA . ARG B 1 82 ? -10.367 3.707 -13.164 1 94.44 82 ARG B CA 1
ATOM 2017 C C . ARG B 1 82 ? -8.898 3.4 -12.883 1 94.44 82 ARG B C 1
ATOM 2019 O O . ARG B 1 82 ? -8.531 2.246 -12.648 1 94.44 82 ARG B O 1
ATOM 2026 N N . ASP B 1 83 ? -8.039 4.406 -12.93 1 93.5 83 ASP B N 1
ATOM 2027 C CA . ASP B 1 83 ? -6.609 4.199 -12.734 1 93.5 83 ASP B CA 1
ATOM 2028 C C . ASP B 1 83 ? -6.293 3.842 -11.289 1 93.5 83 ASP B C 1
ATOM 2030 O O . ASP B 1 83 ? -5.145 3.539 -10.953 1 93.5 83 ASP B O 1
ATOM 2034 N N . MET B 1 84 ? -7.348 3.83 -10.445 1 96.69 84 MET B N 1
ATOM 2035 C CA . MET B 1 84 ? -7.207 3.426 -9.047 1 96.69 84 MET B CA 1
ATOM 2036 C C . MET B 1 84 ? -7.676 1.988 -8.844 1 96.69 84 MET B C 1
ATOM 2038 O O . MET B 1 84 ? -7.535 1.431 -7.758 1 96.69 84 MET B O 1
ATOM 2042 N N . CYS B 1 85 ? -8.18 1.378 -9.883 1 95.88 85 CYS B N 1
ATOM 2043 C CA . CYS B 1 85 ? -8.938 0.139 -9.719 1 95.88 85 CYS B CA 1
ATOM 2044 C C . CYS B 1 85 ? -8.078 -1.069 -10.078 1 95.88 85 CYS B C 1
ATOM 2046 O O . CYS B 1 85 ? -7.09 -0.943 -10.805 1 95.88 85 CYS B O 1
ATOM 2048 N N . ASN B 1 86 ? -8.523 -2.186 -9.461 1 93.31 86 ASN B N 1
ATOM 2049 C CA . ASN B 1 86 ? -8 -3.48 -9.883 1 93.31 86 ASN B CA 1
ATOM 2050 C C . ASN B 1 86 ? -8.727 -4.004 -11.117 1 93.31 86 ASN B C 1
ATOM 2052 O O . ASN B 1 86 ? -9.5 -3.275 -11.742 1 93.31 86 ASN B O 1
ATOM 2056 N N . VAL B 1 87 ? -8.367 -5.203 -11.492 1 88.75 87 VAL B N 1
ATOM 2057 C CA . VAL B 1 87 ? -8.898 -5.773 -12.727 1 88.75 87 VAL B CA 1
ATOM 2058 C C . VAL B 1 87 ? -10.398 -6.004 -12.586 1 88.75 87 VAL B C 1
ATOM 2060 O O . VAL B 1 87 ? -11.102 -6.16 -13.586 1 88.75 87 VAL B O 1
ATOM 2063 N N . TYR B 1 88 ? -10.938 -5.992 -11.367 1 90.44 88 TYR B N 1
ATOM 2064 C CA . TYR B 1 88 ? -12.352 -6.242 -11.133 1 90.44 88 TYR B CA 1
ATOM 2065 C C . TYR B 1 88 ? -13.141 -4.938 -11.086 1 90.44 88 TYR B C 1
ATOM 2067 O O . TYR B 1 88 ? -14.359 -4.949 -10.922 1 90.44 88 TYR B O 1
ATOM 2075 N N . GLY B 1 89 ? -12.477 -3.822 -11.164 1 93.06 89 GLY B N 1
ATOM 2076 C CA . GLY B 1 89 ? -13.164 -2.539 -11.203 1 93.06 89 GLY B CA 1
ATOM 2077 C C . GLY B 1 89 ? -13.406 -1.951 -9.828 1 93.06 89 GLY B C 1
ATOM 2078 O O . GLY B 1 89 ? -14.242 -1.06 -9.664 1 93.06 89 GLY B O 1
ATOM 2079 N N . THR B 1 90 ? -12.797 -2.531 -8.875 1 96.19 90 THR B N 1
ATOM 2080 C CA . THR B 1 90 ? -12.867 -1.993 -7.52 1 96.19 90 THR B CA 1
ATOM 2081 C C . THR B 1 90 ? -11.523 -1.404 -7.102 1 96.19 90 THR B C 1
ATOM 2083 O O . THR B 1 90 ? -10.508 -1.638 -7.754 1 96.19 90 THR B O 1
ATOM 2086 N N . LEU B 1 91 ? -11.547 -0.563 -6.062 1 97.81 91 LEU B N 1
ATOM 2087 C CA . LEU B 1 91 ? -10.32 0.036 -5.555 1 97.81 91 LEU B CA 1
ATOM 2088 C C . LEU B 1 91 ? -9.258 -1.03 -5.309 1 97.81 91 LEU B C 1
ATOM 2090 O O . LEU B 1 91 ? -9.484 -1.971 -4.543 1 97.81 91 LEU B O 1
ATOM 2094 N N . HIS B 1 92 ? -8.172 -0.906 -5.984 1 97.19 92 HIS B N 1
ATOM 2095 C CA . HIS B 1 92 ? -7.062 -1.842 -5.84 1 97.19 92 HIS B CA 1
ATOM 2096 C C . HIS B 1 92 ? -6.523 -1.842 -4.414 1 97.19 92 HIS B C 1
ATOM 2098 O O . HIS B 1 92 ? -6.387 -0.783 -3.795 1 97.19 92 HIS B O 1
ATOM 2104 N N . GLY B 1 93 ? -6.152 -3.004 -3.879 1 97.19 93 GLY B N 1
ATOM 2105 C CA . GLY B 1 93 ? -5.574 -3.082 -2.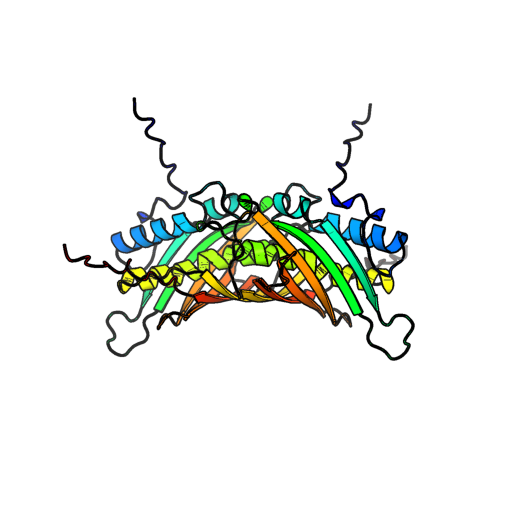545 1 97.19 93 GLY B CA 1
ATOM 2106 C C . GLY B 1 93 ? -4.348 -2.207 -2.373 1 97.19 93 GLY B C 1
ATOM 2107 O O . GLY B 1 93 ? -4.215 -1.506 -1.369 1 97.19 93 GLY B O 1
ATOM 2108 N N . GLY B 1 94 ? -3.488 -2.244 -3.326 1 96.81 94 GLY B N 1
ATOM 2109 C CA . GLY B 1 94 ? -2.303 -1.401 -3.312 1 96.81 94 GLY B CA 1
ATOM 2110 C C . GLY B 1 94 ? -2.623 0.08 -3.369 1 96.81 94 GLY B C 1
ATOM 2111 O O . GLY B 1 94 ? -1.891 0.901 -2.811 1 96.81 94 GLY B O 1
ATOM 2112 N N . CYS B 1 95 ? -3.662 0.453 -4.062 1 97.5 95 CYS B N 1
ATOM 2113 C CA . CYS B 1 95 ? -4.055 1.856 -4.117 1 97.5 95 CYS B CA 1
ATOM 2114 C C . CYS B 1 95 ? -4.566 2.332 -2.762 1 97.5 95 CYS B C 1
ATOM 2116 O O . CYS B 1 95 ? -4.289 3.459 -2.35 1 97.5 95 CYS B O 1
ATOM 2118 N N . ALA B 1 96 ? -5.359 1.458 -2.15 1 98.75 96 ALA B N 1
ATOM 2119 C CA . ALA B 1 96 ? -5.812 1.791 -0.803 1 98.75 96 ALA B CA 1
ATOM 2120 C C . ALA B 1 96 ? -4.629 2.057 0.123 1 98.75 96 ALA B C 1
ATOM 2122 O O . ALA B 1 96 ? -4.645 3.01 0.904 1 98.75 96 ALA B O 1
ATOM 2123 N N . ALA B 1 97 ? -3.615 1.19 0.042 1 98.69 97 ALA B N 1
ATOM 2124 C CA . ALA B 1 97 ? -2.416 1.39 0.853 1 98.69 97 ALA B CA 1
ATOM 2125 C C . ALA B 1 97 ? -1.747 2.721 0.524 1 98.69 97 ALA B C 1
ATOM 2127 O O . ALA B 1 97 ? -1.303 3.438 1.423 1 98.69 97 ALA B O 1
ATOM 2128 N N . TYR B 1 98 ? -1.677 3.059 -0.751 1 97.56 98 TYR B N 1
ATOM 2129 C CA . TYR B 1 98 ? -1.129 4.352 -1.146 1 97.56 98 TYR B CA 1
ATOM 2130 C C . TYR B 1 98 ? -1.931 5.492 -0.531 1 97.56 98 TYR B C 1
ATOM 2132 O O . TYR B 1 98 ? -1.357 6.438 0.017 1 97.56 98 TYR B O 1
ATOM 2140 N N . LEU B 1 99 ? -3.232 5.43 -0.629 1 98.31 99 LEU B N 1
ATOM 2141 C CA . LEU B 1 99 ? -4.07 6.5 -0.097 1 98.31 99 LEU B CA 1
ATOM 2142 C C . LEU B 1 99 ? -3.859 6.66 1.405 1 98.31 99 LEU B C 1
ATOM 2144 O O . LEU B 1 99 ? -3.752 7.781 1.904 1 98.31 99 LEU B O 1
ATOM 2148 N N . ILE B 1 100 ? -3.781 5.527 2.107 1 98.75 100 ILE B N 1
ATOM 2149 C CA . ILE B 1 100 ? 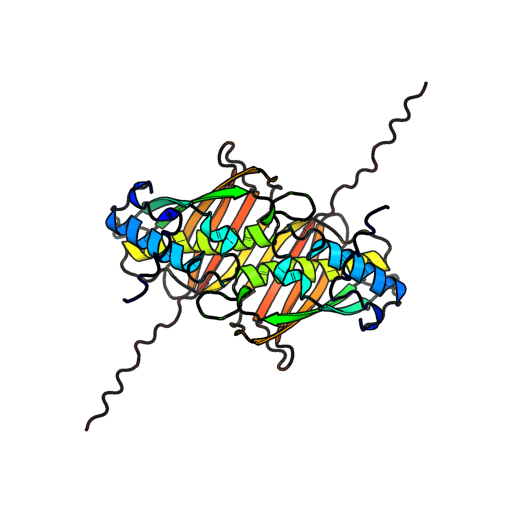-3.586 5.562 3.553 1 98.75 100 ILE B CA 1
ATOM 2150 C C . ILE B 1 100 ? -2.279 6.277 3.881 1 98.75 100 ILE B C 1
ATOM 2152 O O . ILE B 1 100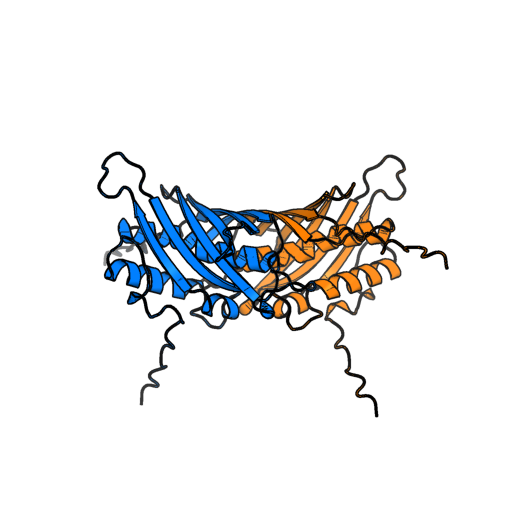 ? -2.209 7.043 4.848 1 98.75 100 ILE B O 1
ATOM 2156 N N . ASP B 1 101 ? -1.268 6.113 3.148 1 97.81 101 ASP B N 1
ATOM 2157 C CA . ASP B 1 101 ? 0.073 6.621 3.426 1 97.81 101 ASP B CA 1
ATOM 2158 C C . ASP B 1 101 ? 0.065 8.141 3.578 1 97.81 101 ASP B C 1
ATOM 2160 O O . ASP B 1 101 ? 0.215 8.656 4.684 1 97.81 101 ASP B O 1
ATOM 2164 N N . PRO B 1 102 ? -0.269 8.93 2.545 1 96.38 102 PRO B N 1
ATOM 2165 C CA . PRO B 1 102 ? -0.233 10.383 2.738 1 96.38 102 PRO B CA 1
ATOM 2166 C C . PRO B 1 102 ? -1.345 10.883 3.658 1 96.38 102 PRO B C 1
ATOM 2168 O O . PRO B 1 102 ? -1.164 11.875 4.363 1 96.38 102 PRO B O 1
ATOM 2171 N N . CYS B 1 103 ? -2.484 10.211 3.68 1 98 103 CYS B N 1
ATOM 2172 C CA . CYS B 1 103 ? -3.605 10.695 4.473 1 98 103 CYS B CA 1
ATOM 2173 C C . CYS B 1 103 ? -3.348 10.5 5.961 1 98 103 CYS B C 1
ATOM 2175 O O . CYS B 1 103 ? -3.68 11.359 6.777 1 98 103 CYS B O 1
ATOM 2177 N N . SER B 1 104 ? -2.76 9.352 6.328 1 98.5 104 SER B N 1
ATOM 2178 C CA . SER B 1 104 ? -2.416 9.133 7.73 1 98.5 104 SER B CA 1
ATOM 2179 C C . SER B 1 104 ? -1.361 10.125 8.203 1 98.5 104 SER B C 1
ATOM 2181 O O . SER B 1 104 ? -1.44 10.641 9.32 1 98.5 104 SER B O 1
ATOM 2183 N N . VAL B 1 105 ? -0.439 10.422 7.391 1 97.12 105 VAL B N 1
ATOM 2184 C CA . VAL B 1 105 ? 0.63 11.359 7.723 1 97.12 105 VAL B CA 1
ATOM 2185 C C . VAL B 1 105 ? 0.063 12.766 7.844 1 97.12 105 VAL B C 1
ATOM 2187 O O . VAL B 1 105 ? 0.546 13.57 8.648 1 97.12 105 VAL B O 1
ATOM 2190 N N . SER B 1 106 ? -0.989 13.078 7.098 1 97.31 106 SER B N 1
ATOM 2191 C CA . SER B 1 106 ? -1.59 14.406 7.152 1 97.31 106 SER B CA 1
ATOM 2192 C C . SER B 1 106 ? -2.045 14.75 8.57 1 97.31 106 SER B C 1
ATOM 2194 O O . SER B 1 106 ? -1.981 15.906 8.984 1 97.31 106 SER B O 1
ATOM 2196 N N . ALA B 1 107 ? -2.529 13.758 9.289 1 98.56 107 ALA B N 1
ATOM 2197 C CA . ALA B 1 107 ? -2.926 14 10.68 1 98.56 107 ALA B CA 1
ATOM 2198 C C . ALA B 1 107 ? -1.714 14.328 11.539 1 98.56 107 ALA B C 1
ATOM 2200 O O . ALA B 1 107 ? -1.771 15.234 12.383 1 98.56 107 ALA B O 1
ATOM 2201 N N . LEU B 1 108 ? -0.66 13.602 11.328 1 97.88 108 LEU B N 1
ATOM 2202 C CA . LEU B 1 108 ? 0.569 13.867 12.062 1 97.88 108 LEU B CA 1
ATOM 2203 C C . LEU B 1 108 ? 1.112 15.258 11.734 1 97.88 108 LEU B C 1
ATOM 2205 O O . LEU B 1 108 ? 1.564 15.977 12.625 1 97.88 108 LEU B O 1
ATOM 2209 N N . VAL B 1 109 ? 1.054 15.609 10.5 1 96.94 109 VAL B N 1
ATOM 2210 C CA . VAL B 1 109 ? 1.488 16.922 10.047 1 96.94 109 VAL B CA 1
ATOM 2211 C C . VAL B 1 109 ? 0.636 18 10.711 1 96.94 109 VAL B C 1
ATOM 2213 O O . VAL B 1 109 ? 1.161 19.016 11.18 1 96.94 109 VAL B O 1
ATOM 2216 N N . ALA B 1 110 ? -0.67 17.797 10.75 1 98.12 110 ALA B N 1
ATOM 2217 C CA . ALA B 1 110 ? -1.573 18.75 11.367 1 98.12 110 ALA B CA 1
ATOM 2218 C C . ALA B 1 110 ? -1.214 18.984 12.836 1 98.12 110 ALA B C 1
ATOM 2220 O O . ALA B 1 110 ? -1.129 20.125 13.289 1 98.12 110 ALA B O 1
ATOM 2221 N N . LEU B 1 111 ? -0.988 17.922 13.523 1 97.69 111 LEU B N 1
ATOM 2222 C CA . LEU B 1 111 ? -0.613 18.047 14.922 1 97.69 111 LEU B CA 1
ATOM 2223 C C . LEU B 1 111 ? 0.744 18.734 15.062 1 97.69 111 LEU B C 1
ATOM 2225 O O . LEU B 1 111 ? 0.933 19.578 15.945 1 97.69 111 LEU B O 1
ATOM 2229 N N . GLY B 1 112 ? 1.638 18.312 14.211 1 96.06 112 GLY B N 1
ATOM 2230 C CA . GLY B 1 112 ? 2.947 18.938 14.227 1 96.06 112 GLY B CA 1
ATOM 2231 C C . GLY B 1 112 ? 2.889 20.438 14.008 1 96.06 112 GLY B C 1
ATOM 2232 O O . GLY B 1 112 ? 3.529 21.203 14.727 1 96.06 112 GLY B O 1
ATOM 2233 N N . VAL B 1 113 ? 2.143 20.875 13.031 1 96.31 113 VAL B N 1
ATOM 2234 C CA . VAL B 1 113 ? 1.983 22.297 12.727 1 96.31 113 VAL B CA 1
ATOM 2235 C C . VAL B 1 113 ? 1.421 23.031 13.945 1 96.31 113 VAL B C 1
ATOM 2237 O O . VAL B 1 113 ? 1.884 24.109 14.297 1 96.31 113 VAL B O 1
ATOM 2240 N N . ALA B 1 114 ? 0.492 22.422 14.617 1 96.06 114 ALA B N 1
ATOM 2241 C CA . ALA B 1 114 ? -0.162 23.031 15.766 1 96.06 114 ALA B CA 1
ATOM 2242 C C . ALA B 1 114 ? 0.778 23.094 16.969 1 96.06 114 ALA B C 1
ATOM 2244 O O . ALA B 1 114 ? 0.677 24 17.797 1 96.06 114 ALA B O 1
ATOM 2245 N N . THR B 1 115 ? 1.726 22.172 17.031 1 93.5 115 THR B N 1
ATOM 2246 C CA . THR B 1 115 ? 2.547 22.078 18.234 1 93.5 115 THR B CA 1
ATOM 2247 C C . THR B 1 115 ? 3.975 22.531 17.953 1 93.5 115 THR B C 1
ATOM 2249 O O . THR B 1 115 ? 4.828 22.5 18.844 1 93.5 115 THR B O 1
ATOM 2252 N N . GLY B 1 116 ? 4.23 22.875 16.719 1 92.5 116 GLY B N 1
ATOM 2253 C CA . GLY B 1 116 ? 5.555 23.375 16.375 1 92.5 116 GLY B CA 1
ATOM 2254 C C . GLY B 1 116 ? 6.578 22.266 16.188 1 92.5 116 GLY B C 1
ATOM 2255 O O . GLY B 1 116 ? 7.758 22.453 16.484 1 92.5 116 GLY B O 1
ATOM 2256 N N . THR B 1 117 ? 6.113 21.109 15.852 1 91.81 117 THR B N 1
ATOM 2257 C CA . THR B 1 117 ? 7.004 19.984 15.586 1 91.81 117 THR B CA 1
ATOM 2258 C C . THR B 1 117 ? 6.809 19.469 14.164 1 91.81 117 THR B C 1
ATOM 2260 O O . THR B 1 117 ? 5.805 19.781 13.516 1 91.81 117 THR B O 1
ATOM 2263 N N . ASP B 1 118 ? 7.844 18.734 13.68 1 92 118 ASP B N 1
ATOM 2264 C CA . ASP B 1 118 ? 7.75 18.125 12.359 1 92 118 ASP B CA 1
ATOM 2265 C C . ASP B 1 118 ? 6.934 16.828 12.398 1 92 118 ASP B C 1
ATOM 2267 O O . ASP B 1 118 ? 7.34 15.859 13.031 1 92 118 ASP B O 1
ATOM 2271 N N . GLY B 1 119 ? 5.879 16.828 11.742 1 93.56 119 GLY B N 1
ATOM 2272 C CA . GLY B 1 119 ? 5.008 15.664 11.734 1 93.56 119 GLY B CA 1
ATOM 2273 C C . GLY B 1 119 ? 5.277 14.734 10.562 1 93.56 119 GLY B C 1
ATOM 2274 O O . GLY B 1 119 ? 4.551 13.758 10.367 1 93.56 119 GLY B O 1
ATOM 2275 N N . THR B 1 120 ? 6.312 15.016 9.742 1 93.19 120 THR B N 1
ATOM 2276 C CA . THR B 1 120 ? 6.641 14.195 8.586 1 93.19 120 THR B CA 1
ATOM 2277 C C . THR B 1 120 ? 7.523 13.016 8.992 1 93.19 120 THR B C 1
ATOM 2279 O O . THR B 1 120 ? 8.008 12.961 10.125 1 93.19 120 THR B O 1
ATOM 2282 N N . GLY B 1 121 ? 7.676 12.07 8.133 1 94.19 121 GLY B N 1
ATOM 2283 C CA . GLY B 1 121 ? 8.484 10.891 8.383 1 94.19 121 GLY B CA 1
ATOM 2284 C C . GLY B 1 121 ? 8.406 9.859 7.27 1 94.19 121 GLY B C 1
ATOM 2285 O O . GLY B 1 121 ? 7.922 10.164 6.172 1 94.19 121 GLY B O 1
ATOM 2286 N N . VAL B 1 122 ? 9.031 8.711 7.547 1 95.62 122 VAL B N 1
ATOM 2287 C CA . VAL B 1 122 ? 9 7.598 6.605 1 95.62 122 VAL B CA 1
ATOM 2288 C C . VAL B 1 122 ? 8.305 6.402 7.246 1 95.62 122 VAL B C 1
ATOM 2290 O O . VAL B 1 122 ? 8.344 6.23 8.469 1 95.62 122 VAL B O 1
ATOM 2293 N N . SER B 1 123 ? 7.688 5.613 6.457 1 97.94 123 SER B N 1
ATOM 2294 C CA . SER B 1 123 ? 6.887 4.5 6.949 1 97.94 123 SER B CA 1
ATOM 2295 C C . SER B 1 123 ? 7.754 3.475 7.676 1 97.94 123 SER B C 1
ATOM 2297 O O . SER B 1 123 ? 8.82 3.098 7.188 1 97.94 123 SER B O 1
ATOM 2299 N N . GLN B 1 124 ? 7.293 3.111 8.781 1 98.31 124 GLN B N 1
ATOM 2300 C CA . GLN B 1 124 ? 7.93 2.035 9.531 1 98.31 124 GLN B CA 1
ATOM 2301 C C . GLN B 1 124 ? 7.062 0.778 9.531 1 98.31 124 GLN B C 1
ATOM 2303 O O . GLN B 1 124 ? 7.578 -0.337 9.43 1 98.31 124 GLN B O 1
ATOM 2308 N N . SER B 1 125 ? 5.785 0.969 9.734 1 98.81 125 SER B N 1
ATOM 2309 C CA . SER B 1 125 ? 4.859 -0.155 9.633 1 98.81 125 SER B CA 1
ATOM 2310 C C . SER B 1 125 ? 3.467 0.311 9.211 1 98.81 125 SER B C 1
ATOM 2312 O O . SER B 1 125 ? 3.115 1.478 9.398 1 98.81 125 SER B O 1
ATOM 2314 N N . MET B 1 126 ? 2.754 -0.592 8.656 1 98.88 126 MET B N 1
ATOM 2315 C CA . MET B 1 126 ? 1.372 -0.338 8.258 1 98.88 126 MET B CA 1
ATOM 2316 C C . MET B 1 126 ? 0.55 -1.621 8.289 1 98.88 126 MET B C 1
ATOM 2318 O O . MET B 1 126 ? 0.972 -2.65 7.762 1 98.88 126 MET B O 1
ATOM 2322 N N . ASN B 1 127 ? -0.539 -1.551 8.953 1 98.88 127 ASN B N 1
ATOM 2323 C CA . ASN B 1 127 ? -1.514 -2.635 9.008 1 98.88 127 ASN B CA 1
ATOM 2324 C C . ASN B 1 127 ? -2.85 -2.217 8.398 1 98.88 127 ASN B C 1
ATOM 2326 O O . ASN B 1 127 ? -3.432 -1.208 8.797 1 98.88 127 ASN B O 1
ATOM 2330 N N . LEU B 1 128 ? -3.293 -2.994 7.43 1 98.94 128 LEU B N 1
ATOM 2331 C CA . LEU B 1 128 ? -4.543 -2.682 6.742 1 98.94 128 LEU B CA 1
ATOM 2332 C C . LEU B 1 128 ? -5.508 -3.859 6.809 1 98.94 128 LEU B C 1
ATOM 2334 O O . LEU B 1 128 ? -5.09 -5.016 6.707 1 98.94 128 LEU B O 1
ATOM 2338 N N . ILE B 1 129 ? -6.758 -3.529 6.898 1 98.94 129 ILE B N 1
ATOM 2339 C CA . ILE B 1 129 ? -7.852 -4.484 6.758 1 98.94 129 ILE B CA 1
ATOM 2340 C C . ILE B 1 129 ? -8.859 -3.977 5.727 1 98.94 129 ILE B C 1
ATOM 2342 O O . ILE B 1 129 ? -9.375 -2.863 5.852 1 98.94 129 ILE B O 1
ATOM 2346 N N . TRP B 1 130 ? -9.055 -4.766 4.699 1 98.81 130 TRP B N 1
ATOM 2347 C CA . TRP B 1 130 ? -10.102 -4.473 3.723 1 98.81 130 TRP B CA 1
ATOM 2348 C C . TRP B 1 130 ? -11.422 -5.121 4.125 1 98.81 130 TRP B C 1
ATOM 2350 O O . TRP B 1 130 ? -11.508 -6.348 4.246 1 98.81 130 TRP B O 1
ATOM 2360 N N . HIS B 1 131 ? -12.422 -4.316 4.281 1 98.56 131 HIS B N 1
ATOM 2361 C CA . HIS B 1 131 ? -13.703 -4.809 4.777 1 98.56 131 HIS B CA 1
ATOM 2362 C C . HIS B 1 131 ? -14.68 -5.059 3.635 1 98.56 131 HIS B C 1
ATOM 2364 O O . HIS B 1 131 ? -15.508 -5.965 3.709 1 98.56 131 HIS B O 1
ATOM 2370 N N . ARG B 1 132 ? -14.625 -4.172 2.643 1 97.38 132 ARG B N 1
ATOM 2371 C CA . ARG B 1 132 ? -15.531 -4.203 1.501 1 97.38 132 ARG B CA 1
ATOM 2372 C C . ARG B 1 132 ? -14.891 -3.566 0.273 1 97.38 132 ARG B C 1
ATOM 2374 O O . ARG B 1 132 ? -14.016 -2.713 0.399 1 97.38 132 ARG B O 1
ATOM 2381 N N . PRO B 1 133 ? -15.336 -4.02 -0.883 1 97.81 133 PRO B N 1
ATOM 2382 C CA . PRO B 1 133 ? -14.836 -3.375 -2.1 1 97.81 133 PRO B CA 1
ATOM 2383 C C . PRO B 1 133 ? -15.492 -2.016 -2.355 1 97.81 133 PRO B C 1
ATOM 2385 O O . PRO B 1 133 ? -16.672 -1.833 -2.078 1 97.81 133 PRO B O 1
ATOM 2388 N N . ALA B 1 134 ? -14.734 -1.014 -2.77 1 98.62 134 ALA B N 1
ATOM 2389 C CA . ALA B 1 134 ? -15.25 0.254 -3.281 1 98.62 134 ALA B CA 1
ATOM 2390 C C . ALA B 1 134 ? -15.219 0.283 -4.805 1 98.62 134 ALA B C 1
ATOM 2392 O O . ALA B 1 134 ? -14.148 0.237 -5.414 1 98.62 134 ALA B O 1
ATOM 2393 N N . VAL B 1 135 ? -16.312 0.414 -5.449 1 98 135 VAL B N 1
ATOM 2394 C CA . VAL B 1 135 ? -16.406 0.323 -6.902 1 98 135 VAL B CA 1
ATOM 2395 C C . VAL B 1 135 ? -16.016 1.655 -7.531 1 98 135 VAL B C 1
ATOM 2397 O O . VAL B 1 135 ? -16.062 2.699 -6.875 1 98 135 VAL B O 1
ATOM 2400 N N . GLN B 1 136 ? -15.602 1.56 -8.758 1 97.69 136 GLN B N 1
ATOM 2401 C CA . GLN B 1 136 ? -15.32 2.768 -9.523 1 97.69 136 GLN B CA 1
ATOM 2402 C C . GLN B 1 136 ? -16.469 3.768 -9.422 1 97.69 136 GLN B C 1
ATOM 2404 O O . GLN B 1 136 ? -17.641 3.387 -9.484 1 97.69 136 GLN B O 1
ATOM 2409 N N . GLY B 1 137 ? -16.109 5.047 -9.234 1 98.38 137 GLY B N 1
ATOM 2410 C CA . GLY B 1 137 ? -17.109 6.098 -9.109 1 98.38 137 GLY B CA 1
ATOM 2411 C C . GLY B 1 137 ? -17.469 6.418 -7.672 1 98.38 137 GLY B C 1
ATOM 2412 O O . GLY B 1 137 ? -18.078 7.453 -7.395 1 98.38 137 GLY B O 1
ATOM 2413 N N . THR B 1 138 ? -17.109 5.57 -6.734 1 98.69 138 THR B N 1
ATOM 2414 C CA . THR B 1 138 ? -17.391 5.805 -5.324 1 98.69 138 THR B CA 1
ATOM 2415 C C . THR B 1 138 ? -16.656 7.051 -4.824 1 98.69 138 THR B C 1
ATOM 2417 O O . THR B 1 138 ? -15.5 7.27 -5.152 1 98.69 138 THR B O 1
ATOM 2420 N N . GLN B 1 139 ? -17.375 7.902 -4.094 1 98.81 139 GLN B N 1
ATOM 2421 C CA . GLN B 1 139 ? -16.766 9.031 -3.395 1 98.81 139 GLN B CA 1
ATOM 2422 C C . GLN B 1 139 ? -16.234 8.609 -2.025 1 98.81 139 GLN B C 1
ATOM 2424 O O . GLN B 1 139 ? -17 8.156 -1.171 1 98.81 139 GLN B O 1
ATOM 2429 N N . LEU B 1 140 ? -14.922 8.812 -1.832 1 98.88 140 LEU B N 1
ATOM 2430 C CA . LEU B 1 140 ? -14.281 8.344 -0.607 1 98.88 140 LEU B CA 1
ATOM 2431 C C . LEU B 1 140 ? -14 9.508 0.336 1 98.88 140 LEU B C 1
ATOM 2433 O O . LEU B 1 140 ? -13.695 10.617 -0.112 1 98.88 140 LEU B O 1
ATOM 2437 N N . ARG B 1 141 ? -14.094 9.203 1.566 1 98.81 141 ARG B N 1
ATOM 2438 C CA . ARG B 1 141 ? -13.555 9.992 2.666 1 98.81 141 ARG B CA 1
ATOM 2439 C C . ARG B 1 141 ? -12.508 9.203 3.447 1 98.81 141 ARG B C 1
ATOM 2441 O O . ARG B 1 141 ? -12.781 8.102 3.93 1 98.81 141 ARG B O 1
ATOM 2448 N N . ILE B 1 142 ? -11.352 9.711 3.496 1 98.88 142 ILE B N 1
ATOM 2449 C CA . ILE B 1 142 ? -10.305 9.094 4.301 1 98.88 142 ILE B CA 1
ATOM 2450 C C . ILE B 1 142 ? -10.117 9.883 5.594 1 98.88 142 ILE B C 1
ATOM 2452 O O . ILE B 1 142 ? -9.617 11.008 5.574 1 98.88 142 ILE B O 1
ATOM 2456 N N . VAL B 1 143 ? -10.508 9.289 6.695 1 98.94 143 VAL B N 1
ATOM 2457 C CA . VAL B 1 143 ? -10.445 9.922 8.008 1 98.94 143 VAL B CA 1
ATOM 2458 C C . VAL B 1 143 ? -9.227 9.406 8.773 1 98.94 143 VAL B C 1
ATOM 2460 O O . VAL B 1 143 ? -9.078 8.195 8.969 1 98.94 143 VAL B O 1
ATOM 2463 N N . SER B 1 144 ? -8.383 10.312 9.172 1 98.94 144 SER B N 1
ATOM 2464 C CA . SER B 1 144 ? -7.156 9.938 9.867 1 98.94 144 SER B CA 1
ATOM 2465 C C . SER B 1 144 ? -7.047 10.648 11.211 1 98.94 144 SER B C 1
ATOM 2467 O O . SER B 1 144 ? -7.32 11.844 11.312 1 98.94 144 SER B O 1
ATOM 2469 N N . ASN B 1 145 ? -6.605 9.914 12.219 1 98.81 145 ASN B N 1
ATOM 2470 C CA . ASN B 1 145 ? -6.41 10.406 13.578 1 98.81 145 ASN B CA 1
ATOM 2471 C C . ASN B 1 145 ? -5.035 10.031 14.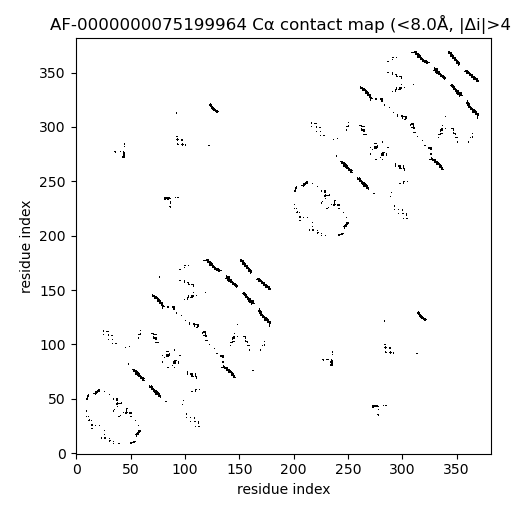117 1 98.81 145 ASN B C 1
ATOM 2473 O O . ASN B 1 145 ? -4.59 8.898 13.953 1 98.81 145 ASN B O 1
ATOM 2477 N N . THR B 1 146 ? -4.469 10.984 14.789 1 98.31 146 THR B N 1
ATOM 2478 C CA . THR B 1 146 ? -3.205 10.648 15.438 1 98.31 146 THR B CA 1
ATOM 2479 C C . THR B 1 146 ? -3.436 9.688 16.609 1 98.31 146 THR B C 1
ATOM 2481 O O . THR B 1 146 ? -4.469 9.75 17.266 1 98.31 146 THR B O 1
ATOM 2484 N N . ILE B 1 147 ? -2.51 8.75 16.766 1 97.5 147 ILE B N 1
ATOM 2485 C CA . ILE B 1 147 ? -2.5 7.883 17.922 1 97.5 147 ILE B CA 1
ATOM 2486 C C . ILE B 1 147 ? -1.406 8.328 18.891 1 97.5 147 ILE B C 1
ATOM 2488 O O . ILE B 1 147 ? -1.679 8.602 20.062 1 97.5 147 ILE B O 1
ATOM 2492 N N . THR B 1 148 ? -0.141 8.43 18.375 1 94.69 148 THR B N 1
ATOM 2493 C CA . THR B 1 148 ? 0.99 8.883 19.172 1 94.69 148 THR B CA 1
ATOM 2494 C C . THR B 1 148 ? 1.91 9.781 18.344 1 94.69 148 THR B C 1
ATOM 2496 O O . THR B 1 148 ? 2.088 9.555 17.141 1 94.69 148 THR B O 1
ATOM 2499 N N . MET B 1 149 ? 2.416 10.758 18.922 1 91.12 149 MET B N 1
ATOM 2500 C CA . MET B 1 149 ? 3.379 11.648 18.281 1 91.12 149 MET B CA 1
ATOM 2501 C C . MET B 1 149 ? 4.531 11.977 19.219 1 91.12 149 MET B C 1
ATOM 2503 O O . MET B 1 149 ? 5.25 12.953 19.016 1 91.12 149 MET B O 1
ATOM 2507 N N . ASP B 1 150 ? 4.594 11.148 20.219 1 82.94 150 ASP B N 1
ATOM 2508 C CA . ASP B 1 150 ? 5.676 11.391 21.172 1 82.94 150 ASP B CA 1
ATOM 2509 C C . ASP B 1 150 ? 6.961 10.688 20.734 1 82.94 150 ASP B C 1
ATOM 2511 O O . ASP B 1 150 ? 6.953 9.492 20.438 1 82.94 150 ASP B O 1
ATOM 2515 N N . GLY B 1 151 ? 8.062 11.422 20.406 1 86.19 151 GLY B N 1
ATOM 2516 C CA . GLY B 1 151 ? 9.336 10.82 20.047 1 86.19 151 GLY B CA 1
ATOM 2517 C C . GLY B 1 151 ? 9.5 10.625 18.547 1 86.19 151 GLY B C 1
ATOM 2518 O O . GLY B 1 151 ? 8.891 11.344 17.75 1 86.19 151 GLY B O 1
ATOM 2519 N N . ARG B 1 152 ? 10.305 9.516 18.188 1 91.94 152 ARG B N 1
ATOM 2520 C CA . ARG B 1 152 ? 10.641 9.336 16.781 1 91.94 152 ARG B CA 1
ATOM 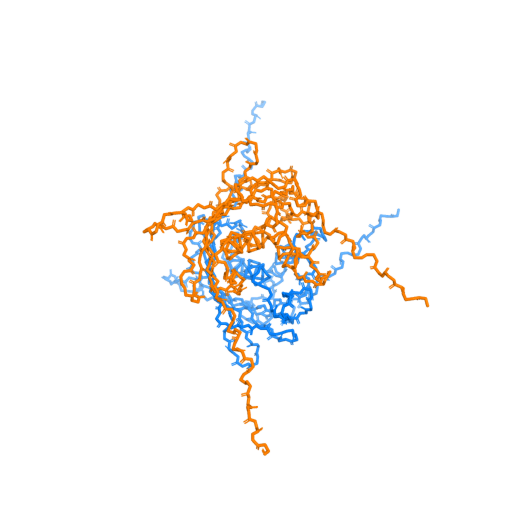2521 C C . ARG B 1 152 ? 9.617 8.438 16.094 1 91.94 152 ARG B C 1
ATOM 2523 O O . ARG B 1 152 ? 9.484 8.477 14.867 1 91.94 152 ARG B O 1
ATOM 2530 N N . LEU B 1 153 ? 9.008 7.559 16.875 1 95.12 153 LEU B N 1
ATOM 2531 C CA . LEU B 1 153 ? 7.953 6.715 16.312 1 95.12 153 LEU B CA 1
ATOM 2532 C C . LEU B 1 153 ? 6.582 7.355 16.5 1 95.12 153 LEU B C 1
ATOM 2534 O O . LEU B 1 153 ? 6.18 7.637 17.625 1 95.12 153 LEU B O 1
ATOM 2538 N N . ARG B 1 154 ? 5.922 7.602 15.422 1 97.44 154 ARG B N 1
ATOM 2539 C CA . ARG B 1 154 ? 4.613 8.242 15.422 1 97.44 154 ARG B CA 1
ATOM 2540 C C . ARG B 1 154 ? 3.574 7.379 14.719 1 97.44 154 ARG B C 1
ATOM 2542 O O . ARG B 1 154 ? 3.891 6.68 13.758 1 97.44 154 ARG B O 1
ATOM 2549 N N . SER B 1 155 ? 2.342 7.469 15.203 1 98.25 155 SER B N 1
ATOM 2550 C CA . SER B 1 155 ? 1.34 6.574 14.633 1 98.25 155 SER B CA 1
ATOM 2551 C C . SER B 1 155 ? 0.009 7.293 14.438 1 98.25 155 SER B C 1
ATOM 2553 O O . SER B 1 155 ? -0.32 8.219 15.18 1 98.25 155 SER B O 1
ATOM 2555 N N . SER B 1 156 ? -0.68 6.867 13.469 1 98.62 156 SER B N 1
ATOM 2556 C CA . SER B 1 156 ? -2.027 7.328 13.148 1 98.62 156 SER B CA 1
ATOM 2557 C C . SER B 1 156 ? -2.926 6.164 12.734 1 98.62 156 SER B C 1
ATOM 2559 O O . SER B 1 156 ? -2.436 5.121 12.297 1 98.62 156 SER B O 1
ATOM 2561 N N . ARG B 1 157 ? -4.164 6.336 12.945 1 98.88 157 ARG B N 1
ATOM 2562 C CA . ARG B 1 157 ? -5.184 5.426 12.43 1 98.88 157 ARG B CA 1
ATOM 2563 C C . ARG B 1 157 ? -6.016 6.094 11.336 1 98.88 157 ARG B C 1
ATOM 2565 O O . ARG B 1 157 ? -6.336 7.281 11.43 1 98.88 157 ARG B O 1
ATOM 2572 N N . SER B 1 158 ? -6.379 5.32 10.32 1 98.94 158 SER B N 1
ATOM 2573 C CA . SER B 1 158 ? -7.148 5.855 9.195 1 98.94 158 SER B CA 1
ATOM 2574 C C . SER B 1 158 ? -8.227 4.875 8.75 1 98.94 158 SER B C 1
ATOM 2576 O O . SER B 1 158 ? -8.047 3.658 8.852 1 98.94 158 SER B O 1
ATOM 2578 N N . GLU B 1 159 ? -9.281 5.441 8.305 1 98.94 159 GLU B N 1
ATOM 2579 C CA . GLU B 1 159 ? -10.328 4.68 7.633 1 98.94 159 GLU B CA 1
ATOM 2580 C C . GLU B 1 159 ? -10.664 5.285 6.27 1 98.94 159 GLU B C 1
ATOM 2582 O O . GLU B 1 159 ? -10.727 6.504 6.125 1 98.94 159 GLU B O 1
ATOM 2587 N N . ILE B 1 160 ? -10.789 4.406 5.281 1 98.94 160 ILE B N 1
ATOM 2588 C CA . ILE B 1 160 ? -11.414 4.793 4.016 1 98.94 160 ILE B CA 1
ATOM 2589 C C . ILE B 1 160 ? -12.906 4.508 4.066 1 98.94 160 ILE B C 1
ATOM 2591 O O . ILE B 1 160 ? -13.32 3.352 4.195 1 98.94 160 ILE B O 1
ATOM 2595 N N . GLN B 1 161 ? -13.648 5.586 3.939 1 98.94 161 GLN B N 1
ATOM 2596 C CA . GLN B 1 161 ? -15.094 5.48 4.082 1 98.94 161 GLN B CA 1
ATOM 2597 C C . GLN B 1 161 ? -15.812 5.938 2.811 1 98.94 161 GLN B C 1
ATOM 2599 O O . GLN B 1 161 ? -15.25 6.703 2.021 1 98.94 161 GLN B O 1
ATOM 2604 N N . ASP B 1 162 ? -16.984 5.383 2.682 1 98.81 162 ASP B N 1
ATOM 2605 C CA . ASP B 1 162 ? -17.906 5.996 1.728 1 98.81 162 ASP B CA 1
ATOM 2606 C C . ASP B 1 162 ? -18.344 7.383 2.191 1 98.81 162 ASP B C 1
ATOM 2608 O O . ASP B 1 162 ? -18.781 7.551 3.326 1 98.81 162 ASP B O 1
ATOM 2612 N N . ARG B 1 163 ? -18.25 8.266 1.336 1 98.06 163 ARG B N 1
ATOM 2613 C CA . ARG B 1 163 ? -18.516 9.648 1.719 1 98.06 163 ARG B CA 1
ATOM 2614 C C . ARG B 1 163 ? -19.984 9.82 2.109 1 98.06 163 ARG B C 1
ATOM 2616 O O . ARG B 1 163 ? -20.312 10.633 2.979 1 98.06 163 ARG B O 1
ATOM 2623 N N . HIS B 1 164 ? -20.859 9.102 1.497 1 97.38 164 HIS B N 1
ATOM 2624 C CA . HIS B 1 164 ? -22.297 9.305 1.688 1 97.38 164 HIS B CA 1
ATOM 2625 C C . HIS B 1 164 ? -22.844 8.391 2.777 1 97.38 164 HIS B C 1
ATOM 2627 O O . HIS B 1 164 ? -23.469 8.867 3.734 1 97.38 164 HIS B O 1
ATOM 2633 N N . SER B 1 165 ? -22.531 7.125 2.705 1 97.44 165 SER B N 1
ATOM 2634 C CA . SER B 1 165 ? -23.141 6.16 3.611 1 97.44 165 SER B CA 1
ATOM 2635 C C . SER B 1 165 ? -22.344 6.023 4.898 1 97.44 165 SER B C 1
ATOM 2637 O O . SER B 1 165 ? -22.859 5.535 5.91 1 97.44 165 SER B O 1
ATOM 2639 N N . GLY B 1 166 ? -21.109 6.309 4.859 1 97.88 166 GLY B N 1
ATOM 2640 C CA . GLY B 1 166 ? -20.25 6.145 6.023 1 97.88 166 GLY B CA 1
ATOM 2641 C C . GLY B 1 166 ? -19.719 4.727 6.184 1 97.88 166 GLY B C 1
ATOM 2642 O O . GLY B 1 166 ? -18.938 4.449 7.094 1 97.88 166 GLY B O 1
ATOM 2643 N N . VAL B 1 167 ? -20.094 3.885 5.23 1 98.25 167 VAL B N 1
ATOM 2644 C CA . VAL B 1 167 ? -19.578 2.523 5.281 1 98.25 167 VAL B CA 1
ATOM 2645 C C . VAL B 1 167 ? -18.062 2.549 5.188 1 98.25 167 VAL B C 1
ATOM 2647 O O . VAL B 1 167 ? -17.484 3.305 4.395 1 98.25 167 VAL B O 1
ATOM 2650 N N . VAL B 1 168 ? -17.438 1.688 6.031 1 98.88 168 VAL B N 1
ATOM 2651 C CA . VAL B 1 168 ? -15.984 1.628 6.059 1 98.88 168 VAL B CA 1
ATOM 2652 C C . VAL B 1 168 ? -15.492 0.561 5.082 1 98.88 168 VAL B C 1
ATOM 2654 O O . VAL B 1 168 ? -15.898 -0.601 5.164 1 98.88 168 VAL B O 1
ATOM 2657 N N . TYR B 1 169 ? -14.617 0.987 4.141 1 98.88 169 TYR B N 1
ATOM 2658 C CA . TYR B 1 169 ? -14.031 0.058 3.182 1 98.88 169 TYR B CA 1
ATOM 2659 C C . TYR B 1 169 ? -12.719 -0.518 3.705 1 98.88 169 TYR B C 1
ATOM 2661 O O . TYR B 1 169 ? -12.43 -1.697 3.5 1 98.88 169 TYR B O 1
ATOM 2669 N N . VAL B 1 170 ? -11.914 0.304 4.332 1 98.94 170 VAL B N 1
ATOM 2670 C CA . VAL B 1 170 ? -10.578 -0.079 4.777 1 98.94 170 VAL B CA 1
ATOM 2671 C C . VAL B 1 170 ? -10.273 0.587 6.117 1 98.94 170 VAL B C 1
ATOM 2673 O O . VAL B 1 170 ? -10.625 1.747 6.336 1 98.94 170 VAL B O 1
ATOM 2676 N N . SER B 1 171 ? -9.664 -0.096 7 1 98.94 171 SER B N 1
ATOM 2677 C CA . SER B 1 171 ? -9.07 0.462 8.211 1 98.94 171 SER B CA 1
ATOM 2678 C C . SER B 1 171 ? -7.566 0.192 8.266 1 98.94 171 SER B C 1
ATOM 2680 O O . SER B 1 171 ? -7.098 -0.822 7.746 1 98.94 171 SER B O 1
ATOM 2682 N N . ALA B 1 172 ? -6.863 1.12 8.945 1 98.94 172 ALA B N 1
ATOM 2683 C CA . ALA B 1 172 ? -5.41 0.945 8.953 1 98.94 172 ALA B CA 1
ATOM 2684 C C . ALA B 1 172 ? -4.773 1.646 10.148 1 98.94 172 ALA B C 1
ATOM 2686 O O . ALA B 1 172 ? -5.332 2.607 10.68 1 98.94 172 ALA B O 1
ATOM 2687 N N . VAL B 1 173 ? -3.674 1.13 10.562 1 98.94 173 VAL B N 1
ATOM 2688 C CA . VAL B 1 173 ? -2.736 1.803 11.461 1 98.94 173 VAL B CA 1
ATOM 2689 C C . VAL B 1 173 ? -1.386 1.964 10.766 1 98.94 173 VAL B C 1
ATOM 2691 O O . VAL B 1 173 ? -0.863 1.012 10.18 1 98.94 173 VAL B O 1
ATOM 2694 N N . HIS B 1 174 ? -0.913 3.168 10.781 1 98.88 174 HIS B N 1
ATOM 2695 C CA . HIS B 1 174 ? 0.332 3.533 10.117 1 98.88 174 HIS B CA 1
ATOM 2696 C C . HIS B 1 174 ? 1.32 4.152 11.102 1 98.88 174 HIS B C 1
ATOM 2698 O O . HIS B 1 174 ? 0.995 5.125 11.789 1 98.88 174 HIS B O 1
ATOM 2704 N N . THR B 1 175 ? 2.479 3.539 11.219 1 98.62 175 THR B N 1
ATOM 2705 C CA . THR B 1 175 ? 3.559 4.055 12.047 1 98.62 175 THR B CA 1
ATOM 2706 C C . THR B 1 175 ? 4.691 4.605 11.188 1 98.62 175 THR B C 1
ATOM 2708 O O . THR B 1 175 ? 5.141 3.947 10.25 1 98.62 175 THR B O 1
ATOM 2711 N N . THR B 1 176 ? 5.094 5.82 11.508 1 97.69 176 THR B N 1
ATOM 2712 C CA . THR B 1 176 ? 6.184 6.461 10.781 1 97.69 176 THR B CA 1
ATOM 2713 C C . THR B 1 176 ? 7.332 6.809 11.727 1 97.69 176 THR B C 1
ATOM 2715 O O . THR B 1 176 ? 7.129 6.949 12.93 1 97.69 176 THR B O 1
ATOM 2718 N N . MET B 1 177 ? 8.492 6.91 11.141 1 96.44 177 MET B N 1
ATOM 2719 C CA . MET B 1 177 ? 9.695 7.332 11.852 1 96.44 177 MET B CA 1
ATOM 2720 C C . MET B 1 177 ? 10.133 8.719 11.406 1 96.44 177 MET B C 1
ATOM 2722 O O . MET B 1 177 ? 10.25 8.984 10.211 1 96.44 177 MET B O 1
ATOM 2726 N N . ALA B 1 178 ? 10.383 9.586 12.383 1 93 178 ALA B N 1
ATOM 2727 C CA . ALA B 1 178 ? 10.891 10.922 12.094 1 93 178 ALA B CA 1
ATOM 2728 C C . ALA B 1 178 ? 12.281 10.859 11.453 1 93 178 ALA B C 1
ATOM 2730 O O . ALA B 1 178 ? 13.109 10.039 11.852 1 93 178 ALA B O 1
ATOM 2731 N N . LEU B 1 179 ? 12.469 11.617 10.477 1 84.94 179 LEU B N 1
ATOM 2732 C CA . LEU B 1 179 ? 13.781 11.656 9.844 1 84.94 179 LEU B CA 1
ATOM 2733 C C . LEU B 1 179 ? 14.75 12.5 10.664 1 84.94 179 LEU B C 1
ATOM 2735 O O . LEU B 1 179 ? 14.352 13.5 11.266 1 84.94 179 LEU B O 1
ATOM 2739 N N . ASN B 1 180 ? 15.859 11.867 11.195 1 67.62 180 ASN B N 1
ATOM 2740 C CA . ASN B 1 180 ? 16.859 12.586 11.992 1 67.62 180 ASN B CA 1
ATOM 2741 C C . ASN B 1 180 ? 17.375 13.812 11.25 1 67.62 180 ASN B C 1
ATOM 2743 O O . ASN B 1 180 ? 17.844 13.711 10.117 1 67.62 180 ASN B O 1
ATOM 2747 N N . SER B 1 181 ? 16.734 14.82 11.414 1 53.06 181 SER B N 1
ATOM 2748 C CA . SER B 1 181 ? 17.422 16.031 10.969 1 53.06 181 SER B CA 1
ATOM 2749 C C . SER B 1 181 ? 18.641 16.328 11.836 1 53.06 181 SER B C 1
ATOM 2751 O O . SER B 1 181 ? 18.5 16.625 13.023 1 53.06 181 SER B O 1
ATOM 2753 N N . LYS B 1 182 ? 19.578 15.422 12.023 1 44.75 182 LYS B N 1
ATOM 2754 C CA . LYS B 1 182 ? 20.719 16.016 12.711 1 44.75 182 LYS B CA 1
ATOM 2755 C C . LYS B 1 182 ? 21 17.438 12.195 1 44.75 182 LYS B C 1
ATOM 2757 O O . LYS B 1 182 ? 21.094 17.656 10.992 1 44.75 182 LYS B O 1
ATOM 2762 N N . PRO B 1 183 ? 20.797 18.453 12.977 1 39.06 183 PRO B N 1
ATOM 2763 C CA . PRO B 1 183 ? 21.406 19.688 12.484 1 39.06 183 PRO B CA 1
ATOM 2764 C C . PRO B 1 183 ? 22.812 19.484 11.93 1 39.06 183 PRO B C 1
ATOM 2766 O O . PRO B 1 183 ? 23.516 18.562 12.359 1 39.06 183 PRO B O 1
ATOM 2769 N N . PRO B 1 184 ? 23 19.766 10.656 1 38.16 184 PRO B N 1
ATOM 2770 C CA . PRO B 1 184 ? 24.438 19.719 10.328 1 38.16 184 PRO B CA 1
ATOM 2771 C C . PRO B 1 184 ? 25.328 20.094 11.508 1 38.16 184 PRO B C 1
ATOM 2773 O O . PRO B 1 184 ? 24.984 21 12.281 1 38.16 184 PRO B O 1
ATOM 2776 N N . ASN B 1 185 ? 25.859 19.141 12.18 1 39.75 185 ASN B N 1
ATOM 2777 C CA . ASN B 1 185 ? 26.891 19.562 13.109 1 39.75 185 ASN B CA 1
ATOM 2778 C C . ASN B 1 185 ? 27.672 20.766 12.586 1 39.75 185 ASN B C 1
ATOM 2780 O O . ASN B 1 185 ? 28.25 20.719 11.508 1 39.75 185 ASN B O 1
ATOM 2784 N N . ALA B 1 186 ? 27.375 22.031 12.969 1 35.53 186 ALA B N 1
ATOM 2785 C CA . ALA B 1 186 ? 28.312 23.141 12.836 1 35.53 186 ALA B CA 1
ATOM 2786 C C . ALA B 1 186 ? 29.703 22.734 13.305 1 35.53 186 ALA B C 1
ATOM 2788 O O . ALA B 1 186 ? 29.938 22.562 14.5 1 35.53 186 ALA B O 1
ATOM 2789 N N . SER B 1 187 ? 30.406 21.844 12.656 1 33.94 187 SER B N 1
ATOM 2790 C CA . SER B 1 187 ? 31.844 21.828 12.938 1 33.94 187 SER B CA 1
ATOM 2791 C C . SER B 1 187 ? 32.406 23.234 12.992 1 33.94 187 SER B C 1
ATOM 2793 O O . SER B 1 187 ? 32.375 23.969 12 1 33.94 187 SER B O 1
ATOM 2795 N N . LYS B 1 188 ? 32.281 24 14.07 1 35.84 188 LYS B N 1
ATOM 2796 C CA . LYS B 1 188 ? 33.188 25.094 14.422 1 35.84 188 LYS B CA 1
ATOM 2797 C C . LYS B 1 188 ? 34.656 24.703 14.156 1 35.84 188 LYS B C 1
ATOM 2799 O O . LYS B 1 188 ? 35.219 23.859 14.867 1 35.84 188 LYS B O 1
ATOM 2804 N N . GLY B 1 189 ? 35.062 24.516 12.914 1 26.36 189 GLY B N 1
ATOM 2805 C CA . GLY B 1 189 ? 36.469 24.688 12.68 1 26.36 189 GLY B CA 1
ATOM 2806 C C . GLY B 1 189 ? 37 26.031 13.172 1 26.36 189 GLY B C 1
ATOM 2807 O O . GLY B 1 189 ? 36.5 27.078 12.766 1 26.36 189 GLY B O 1
ATOM 2808 N N . LYS B 1 190 ? 37.469 26.141 14.359 1 30.22 190 LYS B N 1
ATOM 2809 C CA . LYS B 1 190 ? 38.531 27.016 14.852 1 30.22 190 LYS B CA 1
ATOM 2810 C C . LYS B 1 190 ? 39.688 27.125 13.844 1 30.22 190 LYS B C 1
ATOM 2812 O O . LYS B 1 190 ? 40.312 26.125 13.523 1 30.22 190 LYS B O 1
ATOM 2817 N N . LEU B 1 191 ? 39.562 28.141 12.883 1 23.41 191 LEU B N 1
ATOM 2818 C CA . LEU B 1 191 ? 40.781 28.844 12.578 1 23.41 191 LEU B CA 1
ATOM 2819 C C . LEU B 1 191 ? 41.25 29.672 13.773 1 23.41 191 LEU B C 1
ATOM 2821 O O . LEU B 1 191 ? 40.438 30.25 14.484 1 23.41 191 LEU B O 1
#

Secondary structure (DSSP, 8-state):
----------GGG-GGG-EESS-HHHHHHHHHHHHHHHHSSTTSTTHHHHTT-EEEEEEEE-SS-SSS--EEEEEEEEE--GGGB-TTSBB-HHHHHHHHHHHHHHHHHHHHHHHTS----EEEEEEEEE-SPPBTT-EEEEEEEEEE-SSSEEEEEEEEEETTT--EEEEEEEEEE--------------/----------GGG-GGG-EESS-HHHHHHHHHHHHHHHHSSTTSTTHHHHTT-EEEEEEEE-SS-SSS--EEEEEEEEE--GGGB-TTSBB-HHHHHHHHHHHHHHHHHHHHHHHTS----EEEEEEEEE-SPPBTT-EEEEEEEEEE-SSSEEEEEEEEEETTT--EEEEEEEEEE--------------

InterPro domains:
  IPR029069 HotDog domain superfamily [SSF54637] (71-176)
  IPR039298 Acyl-coenzyme A thioesterase 13 [PTHR21660] (71-178)

Radius of gyration: 22.69 Å; Cα contacts (8 Å, |Δi|>4): 872; chains: 2; bounding box: 81×73×73 Å

Organism: Armillaria gallica (NCBI:txid47427)

pLDDT: mean 86.71, std 20.34, range [21.25, 98.94]

Solvent-accessible surface area (backbone atoms only — not comparable to full-atom values): 19863 Å² total; per-residue (Å²): 136,79,80,74,72,76,74,72,68,56,72,48,69,55,38,83,70,39,39,63,76,57,55,67,70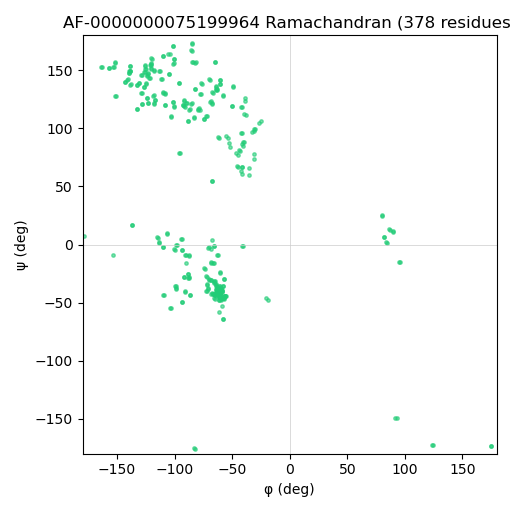,55,41,38,52,41,49,53,56,45,44,51,74,31,30,57,57,80,48,26,47,60,13,84,58,33,47,58,45,31,67,44,33,40,34,65,44,40,82,87,39,90,84,48,72,67,38,13,35,25,31,33,35,39,65,39,45,64,60,37,7,35,95,84,44,24,57,18,65,33,46,53,46,34,54,46,51,61,47,28,40,44,6,32,31,45,37,12,64,74,70,75,45,84,31,62,61,45,68,35,33,38,39,40,37,47,72,47,85,47,46,59,68,40,48,34,30,37,42,10,32,43,74,43,72,69,78,51,58,27,31,16,35,32,36,38,20,35,59,83,80,58,50,63,29,31,40,36,42,42,31,28,33,48,70,83,68,66,68,76,75,76,74,77,74,80,124,134,80,82,74,72,76,75,72,69,57,70,47,68,56,38,83,70,40,40,63,75,56,54,68,70,55,40,38,51,41,47,52,56,46,43,51,75,31,31,58,56,80,49,26,47,59,14,85,58,35,46,58,45,32,68,44,32,41,35,66,44,38,82,85,40,89,85,47,73,68,38,14,35,25,31,33,34,40,67,38,45,62,60,37,8,35,94,84,44,24,57,19,65,31,46,51,46,34,54,48,51,61,47,28,41,43,6,33,29,44,37,12,65,76,69,75,44,85,31,61,60,45,66,35,32,37,38,40,36,46,72,47,85,48,46,60,67,40,48,34,30,37,42,12,31,44,73,44,72,69,76,53,58,26,31,19,35,32,34,38,20,35,58,84,80,58,51,62,28,32,41,35,42,42,31,27,31,48,70,83,70,65,68,76,74,77,73,78,73,80,124

Nearest PDB structures (foldseek):
  2h4u-assembly1_A  TM=9.412E-01  e=1.467E-10  Homo sapiens
  4ord-assembly1_A  TM=8.648E-01  e=2.040E-11  Danio rerio
  3f5o-assembly1_B  TM=8.598E-01  e=8.421E-11  Homo sapiens
  2h4u-assembly1_D  TM=8.806E-01  e=2.890E-10  Homo sapiens
  2cy9-assembly1_B  TM=8.442E-01  e=4.183E-10  Mus musculus

Foldseek 3Di:
DPPPVPQPQLVQCVLVQAAEDDDSVLSNQLVVVLLVVQASPVPDPNNVVSSQKYWRYKYWDCPVPPPDDIKIKTKIKGAAAQVQDDPVQWGDPVSVVVVCVSRQLSRQCSSCSVVVHHSDFAWDDKDKDFDDTHGGGFMWMKMKMWDDDPAFKTKMKIFIAGPPPRHTGMIMMTIGGHDPPPPPPPPPPDD/DPPPVPQPQLVQCVLVQAAEDDDSVLSNQLSVVLLVVQARPVPDPNNVVSSQKYWRYKYWDCPPPPPDDIKIKTKIKGAAAQVQDDPVQWGDPVSVVVVCVSRQLSRQCSSCSVVVHHSDFAWDDKDKDFDDTHGGGFMWMKMKMWDDDPAFKTKMKIFIAGPPPRHTGMIMMTIGGHDPPPPPPPPPPDD

Sequence (382 aa):
MLLTSSSALLPSDDYSSIEGNVALAQKQRCAEIFAHFIGQPATSFGAAIGRNLRLAVVNVYGLTDSTGRKEAETVCEIEVTRDMCNVYGTLHGGCAAYLIDPCSVSALVALGVATGTDGTGVSQSMNLIWHRPAVQGTQLRIVSNTITMDGRLRSSRSEIQDRHSGVVYVSAVHTTMALNSKPPNASKGKLMLLTSSSALLPSDDYSSIEGNVALAQKQRCAEIFAHFIGQPATSFGAAIGRNLRLAVVNVYGLTDSTGRKEAETVCEIEVTRDMCNVYGTLHGGCAAYLIDPCSVSALVALGVATGTDGTGVSQSMNLIWHRPAVQGTQLRIVSNTITMDGRLRSSRSEIQDRHSGVVYVSAVHTTMALNSKPPNASKGKL